Protein AF-A0A2D7PLJ3-F1 (afdb_monomer_lite)

pLDDT: mean 89.09, std 14.46, range [41.53, 98.62]

Structure (mmCIF, N/CA/C/O backbone):
data_AF-A0A2D7PLJ3-F1
#
_entry.id   AF-A0A2D7PLJ3-F1
#
loop_
_atom_site.group_PDB
_atom_site.id
_atom_site.type_symbol
_atom_site.label_atom_id
_atom_site.label_alt_id
_atom_site.label_comp_id
_atom_site.label_asym_id
_atom_site.label_entity_id
_atom_site.label_seq_id
_atom_site.pdbx_PDB_ins_code
_atom_site.Cartn_x
_atom_site.Cartn_y
_atom_site.Cartn_z
_atom_site.occupancy
_atom_site.B_iso_or_equiv
_atom_site.auth_seq_id
_atom_site.auth_comp_id
_atom_site.auth_asym_id
_atom_site.auth_atom_id
_atom_site.pdbx_PDB_model_num
ATOM 1 N N . MET A 1 1 ? 5.870 -51.007 78.181 1.00 47.28 1 MET A N 1
ATOM 2 C CA . MET A 1 1 ? 5.389 -49.811 77.453 1.00 47.28 1 MET A CA 1
ATOM 3 C C . MET A 1 1 ? 5.521 -50.108 75.970 1.00 47.28 1 MET A C 1
ATOM 5 O O . MET A 1 1 ? 6.629 -50.308 75.497 1.00 47.28 1 MET A O 1
ATOM 9 N N . SER A 1 2 ? 4.389 -50.327 75.300 1.00 41.53 2 SER A N 1
ATOM 10 C CA . SER A 1 2 ? 4.327 -50.953 73.974 1.00 41.53 2 SER A CA 1
ATOM 11 C C . SER A 1 2 ? 4.422 -49.896 72.858 1.00 41.53 2 SER A C 1
ATOM 13 O O . SER A 1 2 ? 3.741 -48.873 72.958 1.00 41.53 2 SER A O 1
ATOM 15 N N . PRO A 1 3 ? 5.212 -50.111 71.787 1.00 48.66 3 PRO A N 1
ATOM 16 C CA . PRO A 1 3 ? 5.480 -49.124 70.729 1.00 48.66 3 PRO A CA 1
ATOM 17 C C . PRO A 1 3 ? 4.283 -48.841 69.797 1.00 48.66 3 PRO A C 1
ATOM 19 O O . PRO A 1 3 ? 4.413 -48.105 68.820 1.00 48.66 3 PRO A O 1
ATOM 22 N N . ALA A 1 4 ? 3.104 -49.398 70.088 1.00 48.81 4 ALA A N 1
ATOM 23 C CA . ALA A 1 4 ? 1.906 -49.265 69.264 1.00 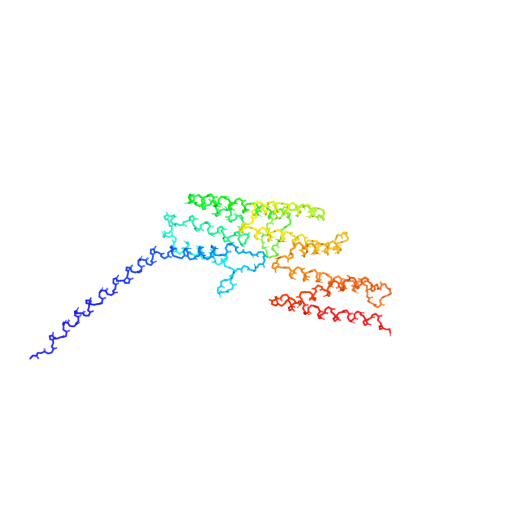48.81 4 ALA A CA 1
ATOM 24 C C . ALA A 1 4 ? 1.144 -47.937 69.468 1.00 48.81 4 ALA A C 1
ATOM 26 O O . ALA A 1 4 ? 0.514 -47.453 68.531 1.00 48.81 4 ALA A O 1
ATOM 27 N N . CYS A 1 5 ? 1.234 -47.297 70.642 1.00 48.09 5 CYS A N 1
ATOM 28 C CA . CYS A 1 5 ? 0.467 -46.071 70.920 1.00 48.09 5 CYS A CA 1
ATOM 29 C C . CYS A 1 5 ? 1.035 -44.803 70.263 1.00 48.09 5 CYS A C 1
ATOM 31 O O . CYS A 1 5 ? 0.286 -43.856 70.040 1.00 48.09 5 CYS A O 1
ATOM 33 N N . LEU A 1 6 ? 2.326 -44.770 69.908 1.00 45.34 6 LEU A N 1
ATOM 34 C CA . LEU A 1 6 ? 2.944 -43.572 69.323 1.00 45.34 6 LEU A CA 1
ATOM 35 C C . LEU A 1 6 ? 2.648 -43.407 67.819 1.00 45.34 6 LEU A C 1
ATOM 37 O O . LEU A 1 6 ? 2.748 -42.307 67.286 1.00 45.34 6 LEU A O 1
ATOM 41 N N . ARG A 1 7 ? 2.267 -44.489 67.122 1.00 46.84 7 ARG A N 1
ATOM 42 C CA . ARG A 1 7 ? 2.029 -44.473 65.666 1.00 46.84 7 ARG A CA 1
ATOM 43 C C . ARG A 1 7 ? 0.640 -43.960 65.275 1.00 46.84 7 ARG A C 1
ATOM 45 O O . ARG A 1 7 ? 0.486 -43.449 64.174 1.00 46.84 7 ARG A O 1
ATOM 52 N N . ALA A 1 8 ? -0.347 -44.036 66.168 1.00 48.12 8 ALA A N 1
ATOM 53 C CA . ALA A 1 8 ? -1.712 -43.589 65.875 1.00 48.12 8 ALA A CA 1
ATOM 54 C C . ALA A 1 8 ? -1.869 -42.054 65.906 1.00 48.12 8 ALA A C 1
ATOM 56 O O . ALA A 1 8 ? -2.643 -41.505 65.127 1.00 48.12 8 ALA A O 1
ATOM 57 N N . GLY A 1 9 ? -1.103 -41.350 66.750 1.00 45.00 9 GLY A N 1
ATOM 58 C CA . GLY A 1 9 ? -1.161 -39.884 66.849 1.00 45.00 9 GLY A CA 1
ATOM 59 C C . GLY A 1 9 ? -0.531 -39.154 65.656 1.00 45.00 9 GLY A C 1
ATOM 60 O O . GLY A 1 9 ? -1.031 -38.117 65.231 1.00 45.00 9 GLY A O 1
ATOM 61 N N . VAL A 1 10 ? 0.526 -39.721 65.065 1.00 52.25 10 VAL A N 1
ATOM 62 C CA . VAL A 1 10 ? 1.231 -39.115 63.919 1.00 52.25 10 VAL A CA 1
ATOM 63 C C . VAL A 1 10 ? 0.410 -39.219 62.627 1.00 52.25 10 VAL A C 1
ATOM 65 O O . VAL A 1 10 ? 0.442 -38.301 61.816 1.00 52.25 10 VAL A O 1
ATOM 68 N N . VAL A 1 11 ? -0.379 -40.287 62.459 1.00 53.16 11 VAL A N 1
ATOM 69 C CA . VAL A 1 11 ? -1.222 -40.500 61.265 1.00 53.16 11 VAL A CA 1
ATOM 70 C C . VAL A 1 11 ? -2.422 -39.545 61.221 1.00 53.16 11 VAL A C 1
ATOM 72 O O . VAL A 1 11 ? -2.824 -39.110 60.146 1.00 53.16 11 VAL A O 1
ATOM 75 N N . TRP A 1 12 ? -2.970 -39.156 62.374 1.00 50.84 12 TRP A N 1
ATOM 76 C CA . TRP A 1 12 ? -4.051 -38.164 62.424 1.00 50.84 12 TRP A CA 1
ATOM 77 C C . TRP A 1 12 ? -3.554 -36.728 62.214 1.00 50.84 12 TRP A C 1
ATOM 79 O O . TRP A 1 12 ? -4.255 -35.922 61.602 1.00 50.84 12 TRP A O 1
ATOM 89 N N . LEU A 1 13 ? -2.327 -36.414 62.643 1.00 50.69 13 LEU A N 1
ATOM 90 C CA . LEU A 1 13 ? -1.734 -35.091 62.433 1.00 50.69 13 LEU A CA 1
ATOM 91 C C . LEU A 1 13 ? -1.359 -34.847 60.956 1.00 50.69 13 LEU A C 1
ATOM 93 O O . LEU A 1 13 ? -1.504 -33.730 60.462 1.00 50.69 13 LEU A O 1
ATOM 97 N N . THR A 1 14 ? -0.930 -35.883 60.225 1.00 53.38 14 THR A N 1
ATOM 98 C CA . THR A 1 14 ? -0.621 -35.785 58.786 1.00 53.38 14 THR A CA 1
ATOM 99 C C . THR A 1 14 ? -1.872 -35.722 57.903 1.00 53.38 14 THR A C 1
ATOM 101 O O . THR A 1 14 ? -1.855 -35.032 56.881 1.00 53.38 14 THR A O 1
ATOM 104 N N . LEU A 1 15 ? -2.983 -36.353 58.303 1.00 52.28 15 LEU A N 1
ATOM 105 C CA . LEU A 1 15 ? -4.269 -36.224 57.601 1.00 52.28 15 LEU A CA 1
ATOM 106 C C . LEU A 1 15 ? -4.899 -34.827 57.781 1.00 52.28 15 LEU A C 1
ATOM 108 O O . LEU A 1 15 ? -5.491 -34.281 56.853 1.00 52.28 15 LEU A O 1
ATOM 112 N N . ALA A 1 16 ? -4.729 -34.213 58.956 1.00 51.41 16 ALA A N 1
ATOM 113 C CA . ALA A 1 16 ? -5.214 -32.857 59.216 1.00 51.41 16 ALA A CA 1
ATOM 114 C C . ALA A 1 16 ? -4.398 -31.782 58.468 1.00 51.41 16 ALA A C 1
ATOM 116 O O . ALA A 1 16 ? -4.976 -30.819 57.966 1.00 51.41 16 ALA A O 1
ATOM 117 N N . LEU A 1 17 ? -3.076 -31.958 58.320 1.00 49.41 17 LEU A N 1
ATOM 118 C CA . LEU A 1 17 ? -2.235 -31.021 57.557 1.00 49.41 17 LEU A CA 1
ATOM 119 C C . LEU A 1 17 ? -2.472 -31.090 56.036 1.00 49.41 17 LEU A C 1
ATOM 121 O O . LEU A 1 17 ? -2.310 -30.087 55.342 1.00 49.41 17 LEU A O 1
ATOM 125 N N . THR A 1 18 ? -2.880 -32.246 55.506 1.00 52.84 18 THR A N 1
ATOM 126 C CA . THR A 1 18 ? -3.162 -32.421 54.068 1.00 52.84 18 THR A CA 1
ATOM 127 C C . THR A 1 18 ? -4.539 -31.890 53.655 1.00 52.84 18 THR A C 1
ATOM 129 O O . THR A 1 18 ? -4.701 -31.466 52.512 1.00 52.84 18 THR A O 1
ATOM 132 N N . GLY A 1 19 ? -5.504 -31.803 54.578 1.00 49.75 19 GLY A N 1
ATOM 133 C CA . GLY A 1 19 ? -6.817 -31.196 54.318 1.00 49.75 19 GLY A CA 1
ATOM 134 C C . GLY A 1 19 ? -6.796 -29.667 54.182 1.00 49.75 19 GLY A C 1
ATOM 135 O O . GLY A 1 19 ? -7.593 -29.105 53.436 1.00 49.75 19 GLY A O 1
ATOM 136 N N . VAL A 1 20 ? -5.861 -28.978 54.847 1.00 51.41 20 VAL A N 1
ATOM 137 C CA . VAL A 1 20 ? -5.790 -27.501 54.826 1.00 51.41 20 VAL A CA 1
ATOM 138 C C . VAL A 1 20 ? -5.060 -26.972 53.580 1.00 51.41 20 VAL A C 1
ATOM 140 O O . VAL A 1 20 ? -5.409 -25.910 53.068 1.00 51.41 20 VAL A O 1
ATOM 143 N N . LEU A 1 21 ? -4.118 -27.735 53.013 1.00 51.53 21 LEU A N 1
ATOM 144 C CA . LEU A 1 21 ? -3.404 -27.364 51.779 1.00 51.53 21 LEU A CA 1
ATOM 145 C C . LEU A 1 21 ? -4.254 -27.519 50.496 1.00 51.53 21 LEU A C 1
ATOM 147 O O . LEU A 1 21 ? -3.967 -26.877 49.486 1.00 51.53 21 LEU A O 1
ATOM 151 N N . GLY A 1 22 ? -5.319 -28.331 50.523 1.00 48.81 22 GLY A N 1
ATOM 152 C CA . GLY A 1 22 ? -6.206 -28.558 49.369 1.00 48.81 22 GLY A CA 1
ATOM 153 C C . GLY A 1 22 ? -7.287 -27.488 49.149 1.00 48.81 22 GLY A C 1
ATOM 154 O O . GLY A 1 22 ? -7.773 -27.318 48.033 1.00 48.81 22 GLY A O 1
ATOM 155 N N . CYS A 1 23 ? -7.660 -26.730 50.185 1.00 50.06 23 CYS A N 1
ATOM 156 C CA . CYS A 1 23 ? -8.699 -25.697 50.067 1.00 50.06 23 CYS A CA 1
ATOM 157 C C . CYS A 1 23 ? -8.173 -24.387 49.468 1.00 50.06 23 CYS A C 1
ATOM 159 O O . CYS A 1 23 ? -8.905 -23.718 48.737 1.00 50.06 23 CYS A O 1
ATOM 161 N N . ALA A 1 24 ? -6.901 -24.049 49.708 1.00 52.84 24 ALA A N 1
ATOM 162 C CA . ALA A 1 24 ? -6.279 -22.871 49.108 1.00 52.84 24 ALA A CA 1
ATOM 163 C C . ALA A 1 24 ? -6.261 -22.975 47.574 1.00 52.84 24 ALA A C 1
ATOM 165 O O . ALA A 1 24 ? -6.685 -22.047 46.899 1.00 52.84 24 ALA A O 1
ATOM 166 N N . THR A 1 25 ? -5.902 -24.140 47.023 1.00 58.59 25 THR A N 1
ATOM 167 C CA . THR A 1 25 ? -5.799 -24.376 45.571 1.00 58.59 25 THR A CA 1
ATOM 168 C C . THR A 1 25 ? -7.142 -24.352 44.840 1.00 58.59 25 THR A C 1
ATOM 170 O O . THR A 1 25 ? -7.204 -23.876 43.710 1.00 58.59 25 THR A O 1
ATOM 173 N N . HIS A 1 26 ? -8.234 -24.816 45.453 1.00 55.12 26 HIS A N 1
ATOM 174 C CA . HIS A 1 26 ? -9.561 -24.743 44.828 1.00 55.12 26 HIS A CA 1
ATOM 175 C C . HIS A 1 26 ? -10.125 -23.315 44.843 1.00 55.12 26 HIS A C 1
ATOM 177 O O . HIS A 1 26 ? -10.786 -22.893 43.896 1.00 55.12 26 HIS A O 1
ATOM 183 N N . GLN A 1 27 ? -9.873 -22.553 45.908 1.00 55.81 27 GLN A N 1
ATOM 184 C CA . GLN A 1 27 ? -10.313 -21.164 46.011 1.00 55.81 27 GLN A CA 1
ATOM 185 C C . GLN A 1 27 ? -9.489 -20.252 45.086 1.00 55.81 27 GLN A C 1
ATOM 187 O O . GLN A 1 27 ? -10.074 -19.409 44.411 1.00 55.81 27 GLN A O 1
ATOM 192 N N . GLN A 1 28 ? -8.179 -20.504 44.958 1.00 58.09 28 GLN A N 1
ATOM 193 C CA . GLN A 1 28 ? -7.301 -19.879 43.960 1.00 58.09 28 GLN A CA 1
ATOM 194 C C . GLN A 1 28 ? -7.732 -20.217 42.533 1.00 58.09 28 GLN A C 1
ATOM 196 O O . GLN A 1 28 ? -7.967 -19.299 41.764 1.00 58.09 28 GLN A O 1
ATOM 201 N N . LYS A 1 29 ? -7.978 -21.495 42.205 1.00 57.88 29 LYS A N 1
ATOM 202 C CA . LYS A 1 29 ? -8.513 -21.888 40.887 1.00 57.88 29 LYS A CA 1
ATOM 203 C C . LYS A 1 29 ? -9.862 -21.246 40.577 1.00 57.88 29 LYS A C 1
ATOM 205 O O . LYS A 1 29 ? -10.144 -20.938 39.427 1.00 57.88 29 LYS A O 1
ATOM 210 N N . LYS A 1 30 ? -10.715 -21.054 41.586 1.00 57.25 30 LYS A N 1
ATOM 211 C CA . LYS A 1 30 ? -12.020 -20.402 41.418 1.00 57.25 30 LYS A CA 1
ATOM 212 C C . LYS A 1 30 ? -11.880 -18.890 41.208 1.00 57.25 30 LYS A C 1
ATOM 214 O O . LYS A 1 30 ? -12.648 -18.331 40.437 1.00 57.25 30 LYS A O 1
ATOM 219 N N . LEU A 1 31 ? -10.907 -18.250 41.859 1.00 56.00 31 LEU A N 1
ATOM 220 C CA . LEU A 1 31 ? -10.542 -16.844 41.644 1.00 56.00 31 LEU A CA 1
ATOM 221 C C . LEU A 1 31 ? -9.876 -16.635 40.273 1.00 56.00 31 LEU A C 1
ATOM 223 O O . LEU A 1 31 ? -10.298 -15.752 39.535 1.00 56.00 31 LEU A O 1
ATOM 227 N N . GLU A 1 32 ? -8.924 -17.489 39.891 1.00 57.44 32 GLU A N 1
ATOM 228 C CA . GLU A 1 32 ? -8.293 -17.525 38.561 1.00 57.44 32 GLU A CA 1
ATOM 229 C C . GLU A 1 32 ? -9.327 -17.764 37.454 1.00 57.44 32 GLU A C 1
ATOM 231 O O . GLU A 1 32 ? -9.294 -17.104 36.424 1.00 57.44 32 GLU A O 1
ATOM 236 N N . ALA A 1 33 ? -10.309 -18.642 37.672 1.00 58.34 33 ALA A N 1
ATOM 237 C CA . ALA A 1 33 ? -11.400 -18.848 36.720 1.00 58.34 33 ALA A CA 1
ATOM 238 C C . ALA A 1 33 ? -12.359 -17.648 36.628 1.00 58.34 33 ALA A C 1
ATOM 240 O O . ALA A 1 33 ? -12.994 -17.459 35.592 1.00 58.34 33 ALA A O 1
ATOM 241 N N . HIS A 1 34 ? -12.489 -16.849 37.694 1.00 53.94 34 HIS A N 1
ATOM 242 C CA . HIS A 1 34 ? -13.393 -15.698 37.722 1.00 53.94 34 HIS A CA 1
ATOM 243 C C . HIS A 1 34 ? -12.769 -14.442 37.100 1.00 53.94 34 HIS A C 1
ATOM 245 O O . HIS A 1 34 ? -13.460 -13.718 36.392 1.00 53.94 34 HIS A O 1
ATOM 251 N N . TYR A 1 35 ? -11.472 -14.207 37.325 1.00 58.84 35 TYR A N 1
ATOM 252 C CA . TYR A 1 35 ? -10.742 -13.054 36.782 1.00 58.84 35 TYR A CA 1
ATOM 253 C C . TYR A 1 35 ? -9.964 -13.354 35.494 1.00 58.84 35 TYR A C 1
ATOM 255 O O . TYR A 1 35 ? -9.619 -12.422 34.770 1.00 58.84 35 TYR A O 1
ATOM 263 N N . GLY A 1 36 ? -9.734 -14.630 35.174 1.00 69.94 36 GLY A N 1
ATOM 264 C CA . GLY A 1 36 ? -8.980 -15.067 33.996 1.00 69.94 36 GLY A CA 1
ATOM 265 C C . GLY A 1 36 ? -9.466 -14.476 32.667 1.00 69.94 36 GLY A C 1
ATOM 266 O O . GLY A 1 36 ? -8.623 -14.017 31.892 1.00 69.94 36 GLY A O 1
ATOM 267 N N . PRO A 1 37 ? -10.788 -14.399 32.394 1.00 76.50 37 PRO A N 1
ATOM 268 C CA . PRO A 1 37 ? -11.288 -13.762 31.177 1.00 76.50 37 PRO A CA 1
ATOM 269 C C . PRO A 1 37 ? -10.966 -12.264 31.132 1.00 76.50 37 PRO A C 1
ATOM 271 O O . PRO A 1 37 ? -10.474 -11.773 30.120 1.00 76.50 37 PRO A O 1
ATOM 274 N N . SER A 1 38 ? -11.190 -11.541 32.234 1.00 81.44 38 SER A N 1
ATOM 275 C CA . SER A 1 38 ? -10.965 -10.094 32.308 1.00 81.44 38 SER A CA 1
ATOM 276 C C . SER A 1 38 ? -9.492 -9.737 32.139 1.00 81.44 38 SER A C 1
ATOM 278 O O . SER A 1 38 ? -9.167 -8.836 31.373 1.00 81.44 38 SER A O 1
ATOM 280 N N . GLU A 1 39 ? -8.596 -10.455 32.819 1.00 85.31 39 GLU A N 1
ATOM 281 C CA . GLU A 1 39 ? -7.149 -10.243 32.714 1.00 85.31 39 GLU A CA 1
ATOM 282 C C . GLU A 1 39 ? -6.655 -10.500 31.286 1.00 85.31 39 GLU A C 1
ATOM 284 O O . GLU A 1 39 ? -5.955 -9.663 30.715 1.00 85.31 39 GLU A O 1
ATOM 289 N N . SER A 1 40 ? -7.117 -11.591 30.667 1.00 88.19 40 SER A N 1
ATOM 290 C CA . SER A 1 40 ? -6.765 -11.938 29.286 1.00 88.19 40 SER A CA 1
ATOM 291 C C . SER A 1 40 ? -7.246 -10.886 28.282 1.00 88.19 40 SER A C 1
ATOM 293 O O . SER A 1 40 ? -6.509 -10.527 27.363 1.00 88.19 40 SER A O 1
ATOM 295 N N . ILE A 1 41 ? -8.468 -10.362 28.447 1.00 92.25 41 ILE A N 1
ATOM 296 C CA . ILE A 1 41 ? -8.993 -9.294 27.582 1.00 92.25 41 ILE A CA 1
ATOM 297 C C . ILE A 1 41 ? -8.183 -8.015 27.786 1.00 92.25 41 ILE A C 1
ATOM 299 O O . ILE A 1 41 ? -7.750 -7.408 26.809 1.00 92.25 41 ILE A O 1
ATOM 303 N N . LEU A 1 42 ? -7.945 -7.607 29.035 1.00 93.00 42 LEU A N 1
ATOM 304 C CA . LEU A 1 42 ? -7.209 -6.381 29.341 1.00 93.00 42 LEU A CA 1
ATOM 305 C C . LEU A 1 42 ? -5.770 -6.420 28.823 1.00 93.00 42 LEU A C 1
ATOM 307 O O . LEU A 1 42 ? -5.284 -5.393 28.355 1.00 93.00 42 LEU A O 1
ATOM 311 N N . GLU A 1 43 ? -5.112 -7.579 28.844 1.00 93.50 43 GLU A N 1
ATOM 312 C CA . GLU A 1 43 ? -3.787 -7.755 28.246 1.00 93.50 43 GLU A CA 1
ATOM 313 C C . GLU A 1 43 ? -3.821 -7.473 26.735 1.00 93.50 43 GLU A C 1
ATOM 315 O O . GLU A 1 43 ? -3.047 -6.653 26.238 1.00 93.50 43 GLU A O 1
ATOM 320 N N . VAL A 1 44 ? -4.763 -8.086 26.007 1.00 94.50 44 VAL A N 1
ATOM 321 C CA . VAL A 1 44 ? -4.894 -7.893 24.553 1.00 94.50 44 VAL A CA 1
ATOM 322 C C . VAL A 1 44 ? -5.261 -6.446 24.216 1.00 94.50 44 VAL A C 1
ATOM 324 O O . VAL A 1 44 ? -4.677 -5.847 23.311 1.00 94.50 44 VAL A O 1
ATOM 327 N N . VAL A 1 45 ? -6.184 -5.852 24.974 1.00 95.94 45 VAL A N 1
ATOM 328 C CA . VAL A 1 45 ? -6.576 -4.444 24.830 1.00 95.94 45 VAL A CA 1
ATOM 329 C C . VAL A 1 45 ? -5.388 -3.522 25.094 1.00 95.94 45 VAL A C 1
ATOM 331 O O . VAL A 1 45 ? -5.189 -2.559 24.355 1.00 95.94 45 VAL A O 1
ATOM 334 N N . ALA A 1 46 ? -4.574 -3.800 26.113 1.00 95.88 46 ALA A N 1
ATOM 335 C CA . ALA A 1 46 ? -3.383 -3.014 26.416 1.00 95.88 46 ALA A CA 1
ATOM 336 C C . ALA A 1 46 ? -2.357 -3.082 25.276 1.00 95.88 46 ALA A C 1
ATOM 338 O O . ALA A 1 46 ? -1.794 -2.049 24.907 1.00 95.88 46 ALA A O 1
ATOM 339 N N . THR A 1 47 ? -2.156 -4.260 24.674 1.00 94.69 47 THR A N 1
ATOM 340 C CA . THR A 1 47 ? -1.318 -4.405 23.476 1.00 94.69 47 THR A CA 1
ATOM 341 C C . THR A 1 47 ? -1.855 -3.563 22.320 1.00 94.69 47 THR A C 1
ATOM 343 O O . THR A 1 47 ? -1.103 -2.779 21.748 1.00 94.69 47 THR A O 1
ATOM 346 N N . LEU A 1 48 ? -3.151 -3.657 22.004 1.00 95.06 48 LEU A N 1
ATOM 347 C CA . LEU A 1 48 ? -3.749 -2.856 20.933 1.00 95.06 48 LEU A CA 1
ATOM 348 C C . LEU A 1 48 ? -3.600 -1.358 21.203 1.00 95.06 48 LEU A C 1
ATOM 350 O O . LEU A 1 48 ? -3.096 -0.635 20.353 1.00 95.06 48 LEU A O 1
ATOM 354 N N . ARG A 1 49 ? -3.955 -0.880 22.400 1.00 94.62 49 ARG A N 1
ATOM 355 C CA . ARG A 1 49 ? -3.854 0.548 22.755 1.00 94.62 49 ARG A CA 1
ATOM 356 C C . ARG A 1 49 ? -2.439 1.103 22.626 1.00 94.62 49 ARG A C 1
ATOM 358 O O . ARG A 1 49 ? -2.295 2.282 22.321 1.00 94.62 49 ARG A O 1
ATOM 365 N N . ARG A 1 50 ? -1.419 0.275 22.860 1.00 95.56 50 ARG A N 1
ATOM 366 C CA . ARG A 1 50 ? -0.018 0.658 22.672 1.00 95.56 50 ARG A CA 1
ATOM 367 C C . ARG A 1 50 ? 0.324 0.905 21.203 1.00 95.56 50 ARG A C 1
ATOM 369 O O . ARG A 1 50 ? 1.084 1.826 20.943 1.00 95.56 50 ARG A O 1
ATOM 376 N N . HIS A 1 51 ? -0.222 0.098 20.294 1.00 95.56 51 HIS A N 1
ATOM 377 C CA . HIS A 1 51 ? 0.155 0.083 18.877 1.00 95.56 51 HIS A CA 1
ATOM 378 C C . HIS A 1 51 ? -0.813 0.835 17.956 1.00 95.56 51 HIS A C 1
ATOM 380 O O . HIS A 1 51 ? -0.423 1.244 16.875 1.00 95.56 51 HIS A O 1
ATOM 386 N N . VAL A 1 52 ? -2.051 1.105 18.381 1.00 93.06 52 VAL A N 1
ATOM 387 C CA . VAL A 1 52 ? -2.998 1.953 17.631 1.00 93.06 52 VAL A CA 1
ATOM 388 C C . VAL A 1 52 ? -2.393 3.296 17.180 1.00 93.06 52 VAL A C 1
ATOM 390 O O . VAL A 1 52 ? -2.645 3.672 16.042 1.00 93.06 52 VAL A O 1
ATOM 393 N N . PRO A 1 53 ? -1.612 4.044 17.983 1.00 93.38 53 PRO A N 1
ATOM 394 C CA . PRO A 1 53 ? -1.020 5.296 17.511 1.00 93.38 53 PRO A CA 1
ATOM 395 C C . PRO A 1 53 ? 0.205 5.111 16.600 1.00 93.38 53 PRO A C 1
ATOM 397 O O . PRO A 1 53 ? 0.764 6.118 16.169 1.00 93.38 53 PRO A O 1
ATOM 400 N N . ASP A 1 54 ? 0.648 3.880 16.320 1.00 94.88 54 ASP A N 1
ATOM 401 C CA . ASP A 1 54 ? 1.818 3.644 15.475 1.00 94.88 54 ASP A CA 1
ATOM 402 C C . ASP A 1 54 ? 1.566 4.170 14.053 1.00 94.88 54 ASP A C 1
ATOM 404 O O . ASP A 1 54 ? 0.528 3.908 13.429 1.00 94.88 54 ASP A O 1
ATOM 408 N N . ASP A 1 55 ? 2.556 4.890 13.525 1.00 95.56 55 ASP A N 1
ATOM 409 C CA . ASP A 1 55 ? 2.579 5.341 12.137 1.00 95.56 55 ASP A CA 1
ATOM 410 C C . ASP A 1 55 ? 2.954 4.164 11.230 1.00 95.56 55 ASP A C 1
ATOM 412 O O . ASP A 1 55 ? 4.110 3.982 10.838 1.00 95.56 55 ASP A O 1
ATOM 416 N N . THR A 1 56 ? 1.954 3.334 10.926 1.00 95.31 56 THR A N 1
ATOM 417 C CA . THR A 1 56 ? 2.134 2.165 10.063 1.00 95.31 56 THR A CA 1
ATOM 418 C C . THR A 1 56 ? 2.444 2.549 8.619 1.00 95.31 56 THR A C 1
ATOM 420 O O . THR A 1 56 ? 2.938 1.714 7.873 1.00 95.31 56 THR A O 1
ATOM 423 N N . TYR A 1 57 ? 2.223 3.801 8.210 1.00 96.94 57 TYR A N 1
ATOM 424 C CA . TYR A 1 57 ? 2.562 4.257 6.866 1.00 96.94 57 TYR A CA 1
ATOM 425 C C . TYR A 1 57 ? 4.081 4.388 6.695 1.00 96.94 57 TYR A C 1
ATOM 427 O O . TYR A 1 57 ? 4.630 3.961 5.683 1.00 96.94 57 TYR A O 1
ATOM 435 N N . ARG A 1 58 ? 4.779 4.913 7.708 1.00 96.25 58 ARG A N 1
ATOM 436 C CA . ARG A 1 58 ? 6.244 5.086 7.673 1.00 96.25 58 ARG A CA 1
ATOM 437 C C . ARG A 1 58 ? 7.022 3.892 8.204 1.00 96.25 58 ARG A C 1
ATOM 439 O O . ARG A 1 58 ? 8.179 3.705 7.835 1.00 96.25 58 ARG A O 1
ATOM 446 N N . PHE A 1 59 ? 6.412 3.105 9.086 1.00 94.81 59 PHE A N 1
ATOM 447 C CA . PHE A 1 59 ? 7.073 1.988 9.751 1.00 94.81 59 PHE A CA 1
ATOM 448 C C . PHE A 1 59 ? 6.275 0.692 9.587 1.00 94.81 59 PHE A C 1
ATOM 450 O O . PHE A 1 59 ? 5.044 0.716 9.617 1.00 94.81 59 PHE A O 1
ATOM 457 N N . PRO A 1 60 ? 6.942 -0.466 9.447 1.00 92.56 60 PRO A N 1
ATOM 458 C CA . PRO A 1 60 ? 6.255 -1.750 9.453 1.00 92.56 60 PRO A CA 1
ATOM 459 C C . PRO A 1 60 ? 5.399 -1.928 10.718 1.00 92.56 60 PRO A C 1
ATOM 461 O O . PRO A 1 60 ? 5.801 -1.480 11.797 1.00 92.56 60 PRO A O 1
ATOM 464 N N . PRO A 1 61 ? 4.234 -2.594 10.619 1.00 93.25 61 PRO A N 1
ATOM 465 C CA . PRO A 1 61 ? 3.412 -2.868 11.788 1.00 93.25 61 PRO A CA 1
ATOM 466 C C . PRO A 1 61 ? 4.195 -3.708 12.799 1.00 93.25 61 PRO A C 1
ATOM 468 O O . PRO A 1 61 ? 4.967 -4.595 12.427 1.00 93.25 61 PRO A O 1
ATOM 471 N N . ALA A 1 62 ? 3.963 -3.453 14.086 1.00 94.31 62 ALA A N 1
ATOM 472 C CA . ALA A 1 62 ? 4.588 -4.223 15.146 1.00 94.31 62 ALA A CA 1
ATOM 473 C C . ALA A 1 62 ? 4.292 -5.725 14.998 1.00 94.31 62 ALA A C 1
ATOM 475 O O . ALA A 1 62 ? 3.189 -6.138 14.615 1.00 94.31 62 ALA A O 1
ATOM 476 N N . THR A 1 63 ? 5.283 -6.541 15.352 1.00 94.44 63 THR A N 1
ATOM 477 C CA . THR A 1 63 ? 5.178 -8.000 15.359 1.00 94.44 63 THR A CA 1
ATOM 478 C C . THR A 1 63 ? 5.238 -8.553 16.776 1.00 94.44 63 THR A C 1
ATOM 480 O O . THR A 1 63 ? 5.950 -8.026 17.632 1.00 94.44 63 THR A O 1
ATOM 483 N N . ASP A 1 64 ? 4.516 -9.640 17.028 1.00 89.56 64 ASP A N 1
ATOM 484 C CA . ASP A 1 64 ? 4.652 -10.401 18.265 1.00 89.56 64 ASP A CA 1
ATOM 485 C C . ASP A 1 64 ? 5.969 -11.206 18.299 1.00 89.56 64 ASP A C 1
ATOM 487 O O . ASP A 1 64 ? 6.771 -11.184 17.363 1.00 89.56 64 ASP A O 1
ATOM 491 N N . PHE A 1 65 ? 6.201 -11.946 19.386 1.00 86.75 65 PHE A N 1
ATOM 492 C CA . PHE A 1 65 ? 7.406 -12.771 19.554 1.00 86.75 65 PHE A CA 1
ATOM 493 C C . PHE A 1 65 ? 7.541 -13.898 18.513 1.00 86.75 65 PHE A C 1
ATOM 495 O O . PHE A 1 65 ? 8.613 -14.486 18.391 1.00 86.75 65 PHE A O 1
ATOM 502 N N . THR A 1 66 ? 6.470 -14.216 17.777 1.00 89.69 66 THR A N 1
ATOM 503 C CA . THR A 1 66 ? 6.472 -15.193 16.679 1.00 89.69 66 THR A CA 1
ATOM 504 C C . THR A 1 66 ? 6.711 -14.549 15.313 1.00 89.69 66 THR A C 1
ATOM 506 O O . THR A 1 66 ? 6.764 -15.256 14.310 1.00 89.69 66 THR A O 1
ATOM 509 N N . GLY A 1 67 ? 6.852 -13.221 15.259 1.00 91.19 67 GLY A N 1
ATOM 510 C CA . GLY A 1 67 ? 6.972 -12.462 14.018 1.00 91.19 67 GLY A CA 1
ATOM 511 C C . GLY A 1 67 ? 5.633 -12.192 13.326 1.00 91.19 67 GLY A C 1
ATOM 512 O O . GLY A 1 67 ? 5.625 -11.727 12.190 1.00 91.19 67 GLY A O 1
ATOM 513 N N . ARG A 1 68 ? 4.489 -12.474 13.967 1.00 92.31 68 ARG A N 1
ATOM 514 C CA . ARG A 1 68 ? 3.163 -12.211 13.385 1.00 92.31 68 ARG A CA 1
ATOM 515 C C . ARG A 1 68 ? 2.719 -10.785 13.659 1.00 92.31 68 ARG A C 1
ATOM 517 O O . ARG A 1 68 ? 3.014 -10.232 14.713 1.00 92.31 68 ARG A O 1
ATOM 524 N N . ASN A 1 69 ? 1.955 -10.216 12.729 1.00 95.00 69 ASN A N 1
ATOM 525 C CA . ASN A 1 69 ? 1.348 -8.896 12.877 1.00 95.00 69 ASN A CA 1
ATOM 526 C C . ASN A 1 69 ? 0.500 -8.827 14.164 1.00 95.00 69 ASN A C 1
ATOM 528 O O . ASN A 1 69 ? -0.432 -9.617 14.343 1.00 95.00 69 ASN A O 1
ATOM 532 N N . VAL A 1 70 ? 0.810 -7.863 15.038 1.00 96.06 70 VAL A N 1
ATOM 533 C CA . VAL A 1 70 ? 0.173 -7.703 16.355 1.00 96.06 70 VAL A CA 1
ATOM 534 C C . VAL A 1 70 ? -1.344 -7.534 16.258 1.00 96.06 70 VAL A C 1
ATOM 536 O O . VAL A 1 70 ? -2.059 -8.068 17.104 1.00 96.06 70 VAL A O 1
ATOM 539 N N . TYR A 1 71 ? -1.858 -6.852 15.232 1.00 96.31 71 TYR A N 1
ATOM 540 C CA . TYR A 1 71 ? -3.297 -6.634 15.060 1.00 96.31 71 TYR A CA 1
ATOM 541 C C . TYR A 1 71 ? -4.031 -7.940 14.747 1.00 96.31 71 TYR A C 1
ATOM 543 O O . TYR A 1 71 ? -5.051 -8.243 15.366 1.00 96.31 71 TYR A O 1
ATOM 551 N N . LEU A 1 72 ? -3.471 -8.763 13.855 1.00 95.56 72 LEU A N 1
ATOM 552 C CA . LEU A 1 72 ? -4.024 -10.081 13.546 1.00 95.56 72 LEU A CA 1
ATOM 553 C C . LEU A 1 72 ? -3.940 -11.015 14.759 1.00 95.56 72 LEU A C 1
ATOM 555 O O . LEU A 1 72 ? -4.918 -11.681 15.100 1.00 95.56 72 LEU A O 1
ATOM 559 N N . SER A 1 73 ? -2.796 -11.037 15.447 1.00 95.50 73 SER A N 1
ATOM 560 C CA . SER A 1 73 ? -2.631 -11.826 16.670 1.00 95.50 73 SER A CA 1
ATOM 561 C C . SER A 1 73 ? -3.626 -11.396 17.756 1.00 95.50 73 SER A C 1
ATOM 563 O O . SER A 1 73 ? -4.219 -12.254 18.409 1.00 95.50 73 SER A O 1
ATOM 565 N N . ALA A 1 74 ? -3.874 -10.095 17.931 1.00 95.94 74 ALA A N 1
ATOM 566 C CA . ALA A 1 74 ? -4.865 -9.584 18.875 1.00 95.94 74 ALA A CA 1
ATOM 567 C C . ALA A 1 74 ? -6.297 -10.001 18.504 1.00 95.94 74 ALA A C 1
ATOM 569 O O . ALA A 1 74 ? -7.028 -10.472 19.375 1.00 95.94 74 ALA A O 1
ATOM 570 N N . LEU A 1 75 ? -6.679 -9.902 17.225 1.00 96.75 75 LEU A N 1
ATOM 571 C CA . LEU A 1 75 ? -7.993 -10.334 16.738 1.00 96.75 75 LEU A CA 1
ATOM 572 C C . LEU A 1 75 ? -8.245 -11.818 17.045 1.00 96.75 75 LEU A C 1
ATOM 574 O O . LEU A 1 75 ? -9.243 -12.161 17.679 1.00 96.75 75 LEU A O 1
ATOM 578 N N . LEU A 1 76 ? -7.296 -12.686 16.684 1.00 95.25 76 LEU A N 1
ATOM 579 C CA . LEU A 1 76 ? -7.394 -14.127 16.928 1.00 95.25 76 LEU A CA 1
ATOM 580 C C . LEU A 1 76 ? -7.427 -14.464 18.425 1.00 95.25 76 LEU A C 1
ATOM 582 O O . LEU A 1 76 ? -8.135 -15.383 18.844 1.00 95.25 76 LEU A O 1
ATOM 586 N N . ARG A 1 77 ? -6.678 -13.724 19.253 1.00 94.62 77 ARG A N 1
ATOM 587 C CA . ARG A 1 77 ? -6.721 -13.883 20.714 1.00 94.62 77 ARG A CA 1
ATOM 588 C C . ARG A 1 77 ? -8.094 -13.513 21.271 1.00 94.62 77 ARG A C 1
ATOM 590 O O . ARG A 1 77 ? -8.613 -14.276 22.080 1.00 94.62 77 ARG A O 1
ATOM 597 N N . LEU A 1 78 ? -8.697 -12.407 20.827 1.00 95.25 78 LEU A N 1
ATOM 598 C CA . LEU A 1 78 ? -10.045 -12.005 21.249 1.00 95.25 78 LEU A CA 1
ATOM 599 C C . LEU A 1 78 ? -11.093 -13.057 20.862 1.00 95.25 78 LEU A C 1
ATOM 601 O O . LEU A 1 78 ? -11.885 -13.461 21.708 1.00 95.25 78 LEU A O 1
ATOM 605 N N . GLU A 1 79 ? -11.052 -13.567 19.629 1.00 94.50 79 GLU A N 1
ATOM 606 C CA . GLU A 1 79 ? -11.962 -14.631 19.175 1.00 94.50 79 GLU A CA 1
ATOM 607 C C . GLU A 1 79 ? -11.782 -15.942 19.952 1.00 94.50 79 GLU A C 1
ATOM 609 O O . GLU A 1 79 ? -12.750 -16.641 20.262 1.00 94.50 79 GLU A O 1
ATOM 614 N N . SER A 1 80 ? -10.537 -16.286 20.287 1.00 93.25 80 SER A N 1
ATOM 615 C CA . SER A 1 80 ? -10.228 -17.456 21.108 1.00 93.25 80 SER A CA 1
ATOM 616 C C . SER A 1 80 ? -10.768 -17.301 22.532 1.00 93.25 80 SER A C 1
ATOM 618 O O . SER A 1 80 ? -11.415 -18.214 23.045 1.00 93.25 80 SER A O 1
ATOM 620 N N . ILE A 1 81 ? -10.572 -16.131 23.152 1.00 91.12 81 ILE A N 1
ATOM 621 C CA . ILE A 1 81 ? -11.092 -15.808 24.489 1.00 91.12 81 ILE A CA 1
ATOM 622 C C . ILE A 1 81 ? -12.618 -15.914 24.508 1.00 91.12 81 ILE A C 1
ATOM 624 O O . ILE A 1 81 ? -13.162 -16.561 25.401 1.00 91.12 81 ILE A O 1
ATOM 628 N N . GLU A 1 82 ? -13.310 -15.348 23.517 1.00 90.56 82 GLU A N 1
ATOM 629 C CA . GLU A 1 82 ? -14.769 -15.453 23.415 1.00 90.56 82 GLU A CA 1
ATOM 630 C C . GLU A 1 82 ? -15.248 -16.898 23.299 1.00 90.56 82 GLU A C 1
ATOM 632 O O . GLU A 1 82 ? -16.250 -17.268 23.908 1.00 90.56 82 GLU A O 1
ATOM 637 N N . ARG A 1 83 ? -14.523 -17.738 22.552 1.00 90.38 83 ARG A N 1
ATOM 638 C CA . ARG A 1 83 ? -14.859 -19.157 22.401 1.00 90.38 83 ARG A CA 1
ATOM 639 C C . ARG A 1 83 ? -14.627 -19.944 23.689 1.00 90.38 83 ARG A C 1
ATOM 641 O O . ARG A 1 83 ? -15.474 -20.748 24.068 1.00 90.38 83 ARG A O 1
ATOM 648 N N . ILE A 1 84 ? -13.487 -19.736 24.348 1.00 87.81 84 ILE A N 1
ATOM 649 C CA . ILE A 1 84 ? -13.088 -20.468 25.561 1.00 87.81 84 ILE A CA 1
ATOM 650 C C . ILE A 1 84 ? -13.944 -20.046 26.759 1.00 87.81 84 ILE A C 1
ATOM 652 O O . ILE A 1 84 ? -14.337 -20.884 27.569 1.00 87.81 84 ILE A O 1
ATOM 656 N N . HIS A 1 85 ? -14.253 -18.755 26.864 1.00 85.00 85 HIS A N 1
ATOM 657 C CA . HIS A 1 85 ? -14.972 -18.165 27.991 1.00 85.00 85 HIS A CA 1
ATOM 658 C C . HIS A 1 85 ? -16.413 -17.778 27.642 1.00 85.00 85 HIS A C 1
ATOM 660 O O . HIS A 1 85 ? -16.993 -16.920 28.309 1.00 85.00 85 HIS A O 1
ATOM 666 N N . ALA A 1 86 ? -17.013 -18.436 26.644 1.00 84.44 86 ALA A N 1
ATOM 667 C CA . ALA A 1 86 ? -18.364 -18.144 26.168 1.00 84.44 86 ALA A CA 1
ATOM 668 C C . ALA A 1 86 ? -19.389 -18.090 27.314 1.00 84.44 86 ALA A C 1
ATOM 670 O O . ALA A 1 86 ? -20.171 -17.147 27.399 1.00 84.44 86 ALA A O 1
ATOM 671 N N . ASP A 1 87 ? -19.338 -19.050 28.244 1.00 80.75 87 ASP A N 1
ATOM 672 C CA . ASP A 1 87 ? -20.257 -19.107 29.386 1.00 80.75 87 ASP A CA 1
ATOM 673 C C . ASP A 1 87 ? -20.057 -17.965 30.389 1.00 80.75 87 ASP A C 1
ATOM 675 O O . ASP A 1 87 ? -21.032 -17.471 30.955 1.00 80.75 87 ASP A O 1
ATOM 679 N N . ALA A 1 88 ? -18.815 -17.519 30.597 1.00 74.19 88 ALA A N 1
ATOM 680 C CA . ALA A 1 88 ? -18.506 -16.401 31.488 1.00 74.19 88 ALA A CA 1
ATOM 681 C C . ALA A 1 88 ? -18.913 -15.050 30.875 1.00 74.19 88 ALA A C 1
ATOM 683 O O . ALA A 1 88 ? -19.319 -14.143 31.597 1.00 74.19 88 ALA A O 1
ATOM 684 N N . LEU A 1 89 ? -18.853 -14.937 29.545 1.00 79.06 89 LEU A N 1
ATOM 685 C CA . LEU A 1 89 ? -19.201 -13.732 28.786 1.00 79.06 89 LEU A CA 1
ATOM 686 C C . LEU A 1 89 ? -20.696 -13.637 28.441 1.00 79.06 89 LEU A C 1
ATOM 688 O O . LEU A 1 89 ? -21.152 -12.600 27.963 1.00 79.06 89 LEU A O 1
ATOM 692 N N . ARG A 1 90 ? -21.496 -14.674 28.734 1.00 75.00 90 ARG A N 1
ATOM 693 C CA . ARG A 1 90 ? -22.956 -14.693 28.502 1.00 75.00 90 ARG A CA 1
ATOM 694 C C . ARG A 1 90 ? -23.712 -13.534 29.144 1.00 75.00 90 ARG A C 1
ATOM 696 O O . ARG A 1 90 ? -24.797 -13.192 28.686 1.00 75.00 90 ARG A O 1
ATOM 703 N N . THR A 1 91 ? -23.173 -12.954 30.211 1.00 75.00 91 THR A N 1
ATOM 704 C CA . THR A 1 91 ? -23.773 -11.818 30.923 1.00 75.00 91 THR A CA 1
ATOM 705 C C . THR A 1 91 ? -23.602 -10.486 30.187 1.00 75.00 91 THR A C 1
ATOM 707 O O . THR A 1 91 ? -24.118 -9.478 30.659 1.00 75.00 91 THR A O 1
ATOM 710 N N . GLY A 1 92 ? -22.883 -10.461 29.057 1.00 75.69 92 GLY A N 1
ATOM 711 C CA . GLY A 1 92 ? -22.532 -9.236 28.334 1.00 75.69 92 GLY A CA 1
ATOM 712 C C . GLY A 1 92 ? -21.327 -8.500 28.930 1.00 75.69 92 GLY A C 1
ATOM 713 O O . GLY A 1 92 ? -20.971 -7.413 28.476 1.00 75.69 92 GLY A O 1
ATOM 714 N N . TYR A 1 93 ? -20.693 -9.070 29.959 1.00 81.00 93 TYR A N 1
ATOM 715 C CA . TYR A 1 93 ? -19.545 -8.467 30.623 1.00 81.00 93 TYR A CA 1
ATOM 716 C C . TYR A 1 93 ? -18.375 -8.301 29.639 1.00 81.00 93 TYR A C 1
ATOM 718 O O . TYR A 1 93 ? -17.913 -9.272 29.048 1.00 81.00 93 TYR A O 1
ATOM 726 N N . MET A 1 94 ? -17.909 -7.058 29.462 1.00 88.12 94 MET A N 1
ATOM 727 C CA . MET A 1 94 ? -16.855 -6.652 28.514 1.00 88.12 94 MET A CA 1
ATOM 728 C C . MET A 1 94 ? -17.151 -6.912 27.026 1.00 88.12 94 MET A C 1
ATOM 730 O O . MET A 1 94 ? -16.271 -6.684 26.196 1.00 88.12 94 MET A O 1
ATOM 734 N N . SER A 1 95 ? -18.367 -7.317 26.645 1.00 91.19 95 SER A N 1
ATOM 735 C CA . SER A 1 95 ? -18.692 -7.586 25.236 1.00 91.19 95 SER A CA 1
ATOM 736 C C . SER A 1 95 ? -18.519 -6.344 24.351 1.00 91.19 95 SER A C 1
ATOM 738 O O . SER A 1 95 ? -17.988 -6.458 23.249 1.00 91.19 95 SER A O 1
ATOM 740 N N . GLY A 1 96 ? -18.867 -5.151 24.852 1.00 94.38 96 GLY A N 1
ATOM 741 C CA . GLY A 1 96 ? -18.614 -3.889 24.145 1.00 94.38 96 GLY A CA 1
ATOM 742 C C . GLY A 1 96 ? -17.123 -3.598 23.947 1.00 94.38 96 GLY A C 1
ATOM 743 O O . GLY A 1 96 ? -16.706 -3.236 22.850 1.00 94.38 96 GLY A O 1
ATOM 744 N N . VAL A 1 97 ? -16.295 -3.854 24.967 1.00 95.44 97 VAL A N 1
ATOM 745 C CA . VAL A 1 97 ? -14.829 -3.706 24.894 1.00 95.44 97 VAL A CA 1
ATOM 746 C C . VAL A 1 97 ? -14.224 -4.673 23.876 1.00 95.44 97 VAL A C 1
ATOM 748 O O . VAL A 1 97 ? -13.351 -4.277 23.102 1.00 95.44 97 VAL A O 1
ATOM 751 N N . ILE A 1 98 ? -14.685 -5.927 23.852 1.00 95.81 98 ILE A N 1
ATOM 752 C CA . ILE A 1 98 ? -14.224 -6.931 22.887 1.00 95.81 98 ILE A CA 1
ATOM 753 C C . ILE A 1 98 ? -14.586 -6.494 21.466 1.00 95.81 98 ILE A C 1
ATOM 755 O O . ILE A 1 98 ? -13.694 -6.419 20.623 1.00 95.81 98 ILE A O 1
ATOM 759 N N . ALA A 1 99 ? -15.851 -6.144 21.214 1.00 97.19 99 ALA A N 1
ATOM 760 C CA . ALA A 1 99 ? -16.308 -5.680 19.904 1.00 97.19 99 ALA A CA 1
ATOM 761 C C . ALA A 1 99 ? -15.520 -4.442 19.439 1.00 97.19 99 ALA A C 1
ATOM 763 O O . ALA A 1 99 ? -14.986 -4.418 18.330 1.00 97.19 99 ALA A O 1
ATOM 764 N N . PHE A 1 100 ? -15.325 -3.455 20.318 1.00 97.94 100 PHE A N 1
ATOM 765 C CA . PHE A 1 100 ? -14.535 -2.262 20.010 1.00 97.94 100 PHE A CA 1
ATOM 766 C C . PHE A 1 100 ? -13.087 -2.612 19.643 1.00 97.94 100 PHE A C 1
ATOM 768 O O . PHE A 1 100 ? -12.528 -2.097 18.676 1.00 97.94 100 PHE A O 1
ATOM 775 N N . SER A 1 101 ? -12.479 -3.524 20.400 1.00 97.88 101 SER A N 1
ATOM 776 C CA . SER A 1 101 ? -11.090 -3.944 20.198 1.00 97.88 101 SER A CA 1
ATOM 777 C C . SER A 1 101 ? -10.909 -4.772 18.929 1.00 97.88 101 SER A C 1
ATOM 779 O O . SER A 1 101 ? -9.893 -4.637 18.250 1.00 97.88 101 SER A O 1
ATOM 781 N N . LYS A 1 102 ? -11.907 -5.579 18.555 1.00 98.25 102 LYS A N 1
ATOM 782 C CA . LYS A 1 102 ? -11.940 -6.234 17.245 1.00 98.25 102 LYS A CA 1
ATOM 783 C C . LYS A 1 102 ? -12.020 -5.213 16.118 1.00 98.25 102 LYS A C 1
ATOM 785 O O . LYS A 1 102 ? -11.260 -5.345 15.167 1.00 98.25 102 LYS A O 1
ATOM 790 N N . GLY A 1 103 ? -12.859 -4.182 16.247 1.00 97.88 103 GLY A N 1
ATOM 791 C CA . GLY A 1 103 ? -12.903 -3.059 15.302 1.00 97.88 103 GLY A CA 1
ATOM 792 C C . GLY A 1 103 ? -11.521 -2.428 15.091 1.00 97.88 103 GLY A C 1
ATOM 793 O O . GLY A 1 103 ? -11.058 -2.322 13.956 1.00 97.88 103 GLY A O 1
ATOM 794 N N . ARG A 1 104 ? -10.805 -2.146 16.190 1.00 97.12 104 ARG A N 1
ATOM 795 C CA . ARG A 1 104 ? -9.432 -1.599 16.183 1.00 97.12 104 ARG A CA 1
ATOM 796 C C . ARG A 1 104 ? -8.403 -2.501 15.512 1.00 97.12 104 ARG A C 1
ATOM 798 O O . ARG A 1 104 ? -7.454 -2.018 14.904 1.00 97.12 104 ARG A O 1
ATOM 805 N N . ALA A 1 105 ? -8.546 -3.812 15.651 1.00 97.31 105 ALA A N 1
ATOM 806 C CA . ALA A 1 105 ? -7.668 -4.755 14.974 1.00 97.31 105 ALA A CA 1
ATOM 807 C C . ALA A 1 105 ? -8.005 -4.855 13.476 1.00 97.31 105 ALA A C 1
ATOM 809 O O . ALA A 1 105 ? -7.105 -4.817 12.640 1.00 97.31 105 ALA A O 1
ATOM 810 N N . LEU A 1 106 ? -9.296 -4.941 13.140 1.00 97.69 106 LEU A N 1
ATOM 811 C CA . LEU A 1 106 ? -9.802 -5.107 11.775 1.00 97.69 106 LEU A CA 1
ATOM 812 C C . LEU A 1 106 ? -9.479 -3.909 10.876 1.00 97.69 106 LEU A C 1
ATOM 814 O O . LEU A 1 106 ? -9.060 -4.112 9.736 1.00 97.69 106 LEU A O 1
ATOM 818 N N . GLU A 1 107 ? -9.593 -2.677 11.384 1.00 95.56 107 GLU A N 1
ATOM 819 C CA . GLU A 1 107 ? -9.231 -1.472 10.620 1.00 95.56 107 GLU A CA 1
ATOM 820 C C . GLU A 1 107 ? -7.750 -1.484 10.194 1.00 95.56 107 GLU A C 1
ATOM 822 O O . GLU A 1 107 ? -7.405 -1.011 9.115 1.00 95.56 107 GLU A O 1
ATOM 827 N N . ARG A 1 108 ? -6.869 -2.091 11.000 1.00 95.19 108 ARG A N 1
ATOM 828 C CA . ARG A 1 108 ? -5.423 -2.177 10.732 1.00 95.19 108 ARG A CA 1
ATOM 829 C C . ARG A 1 108 ? -5.048 -3.270 9.744 1.00 95.19 108 ARG A C 1
ATOM 831 O O . ARG A 1 108 ? -3.977 -3.216 9.150 1.00 95.19 108 ARG A O 1
ATOM 838 N N . ILE A 1 109 ? -5.924 -4.253 9.562 1.00 94.88 109 ILE A N 1
ATOM 839 C CA . ILE A 1 109 ? -5.760 -5.336 8.584 1.00 94.88 109 ILE A CA 1
ATOM 840 C C . ILE A 1 109 ? -6.709 -5.181 7.388 1.00 94.88 109 ILE A C 1
ATOM 842 O O . ILE A 1 109 ? -6.904 -6.130 6.634 1.00 94.88 109 ILE A O 1
ATOM 846 N N . ARG A 1 110 ? -7.267 -3.975 7.192 1.00 94.56 110 ARG A N 1
ATOM 847 C CA . ARG A 1 110 ? -8.084 -3.580 6.029 1.00 94.56 110 ARG A CA 1
ATOM 848 C C . ARG A 1 110 ? -9.425 -4.321 5.901 1.00 94.56 110 ARG A C 1
ATOM 850 O O . ARG A 1 110 ? -9.992 -4.403 4.811 1.00 94.56 110 ARG A O 1
ATOM 857 N N . GLY A 1 111 ? -9.957 -4.825 7.014 1.00 95.88 111 GLY A N 1
ATOM 858 C CA . GLY A 1 111 ? -11.312 -5.379 7.116 1.00 95.88 111 GLY A CA 1
ATOM 859 C C . GLY A 1 111 ? -12.328 -4.306 7.503 1.00 95.88 111 GLY A C 1
ATOM 860 O O . GLY A 1 111 ? -12.942 -4.413 8.560 1.00 95.88 111 GLY A O 1
ATOM 861 N N . TYR A 1 112 ? -12.428 -3.225 6.723 1.00 97.75 112 TYR A N 1
ATOM 862 C CA . TYR A 1 112 ? -13.140 -1.999 7.113 1.00 97.75 112 TYR A CA 1
ATOM 863 C C . TYR A 1 112 ? -14.652 -2.172 7.284 1.00 97.75 112 TYR A C 1
ATOM 865 O O . TYR A 1 112 ? -15.233 -1.650 8.232 1.00 97.75 112 TYR A O 1
ATOM 873 N N . ASP A 1 113 ? -15.283 -2.939 6.405 1.00 96.81 113 ASP A N 1
ATOM 874 C CA . ASP A 1 113 ? -16.696 -3.307 6.478 1.00 96.81 113 ASP A CA 1
ATOM 875 C C . ASP A 1 113 ? -17.011 -4.058 7.782 1.00 96.81 113 ASP A C 1
ATOM 877 O O . ASP A 1 113 ? -17.893 -3.663 8.553 1.00 96.81 113 ASP A O 1
ATOM 881 N N . VAL A 1 114 ? -16.215 -5.085 8.093 1.00 97.94 114 VAL A N 1
ATOM 882 C CA . VAL A 1 114 ? -16.346 -5.863 9.328 1.00 97.94 114 VAL A CA 1
ATOM 883 C C . VAL A 1 114 ? -15.981 -5.008 10.546 1.00 97.94 114 VAL A C 1
ATOM 885 O O . VAL A 1 114 ? -16.652 -5.092 11.574 1.00 97.94 114 VAL A O 1
ATOM 888 N N . ALA A 1 115 ? -14.972 -4.137 10.446 1.00 98.38 115 ALA A N 1
ATOM 889 C CA . ALA A 1 115 ? -14.597 -3.206 11.510 1.00 98.38 115 ALA A CA 1
ATOM 890 C C . ALA A 1 115 ? -15.756 -2.263 11.856 1.00 98.38 115 ALA A C 1
ATOM 892 O O . ALA A 1 115 ? -16.108 -2.123 13.028 1.00 98.38 115 ALA A O 1
ATOM 893 N N . ALA A 1 116 ? -16.409 -1.677 10.848 1.00 98.56 116 ALA A N 1
ATOM 894 C CA . ALA A 1 116 ? -17.567 -0.813 11.041 1.00 98.56 116 ALA A CA 1
ATOM 895 C C . ALA A 1 116 ? -18.727 -1.560 11.716 1.00 98.56 116 ALA A C 1
ATOM 897 O O . ALA A 1 116 ? -19.383 -1.014 12.606 1.00 98.56 116 ALA A O 1
ATOM 898 N N . MET A 1 117 ? -18.973 -2.822 11.346 1.00 98.50 117 MET A N 1
ATOM 899 C CA . MET A 1 117 ? -19.960 -3.668 12.029 1.00 98.50 117 MET A CA 1
ATOM 900 C C . MET A 1 117 ? -19.605 -3.889 13.505 1.00 98.50 117 MET A C 1
ATOM 902 O O . MET A 1 117 ? -20.464 -3.704 14.366 1.00 98.50 117 MET A O 1
ATOM 906 N N . GLN A 1 118 ? -18.348 -4.225 13.808 1.00 98.38 118 GLN A N 1
ATOM 907 C CA . GLN A 1 118 ? -17.879 -4.421 15.184 1.00 98.38 118 GLN A CA 1
ATOM 908 C C . GLN A 1 118 ? -17.991 -3.143 16.022 1.00 98.38 118 GLN A C 1
ATOM 910 O O . GLN A 1 118 ? -18.409 -3.192 17.176 1.00 98.38 118 GLN A O 1
ATOM 915 N N . TYR A 1 119 ? -17.697 -1.982 15.440 1.00 98.62 119 TYR A N 1
ATOM 916 C CA . TYR A 1 119 ? -17.866 -0.704 16.120 1.00 98.62 119 TYR A CA 1
ATOM 917 C C . TYR A 1 119 ? -19.333 -0.364 16.404 1.00 98.62 119 TYR A C 1
ATOM 919 O O . TYR A 1 119 ? -19.659 0.070 17.509 1.00 98.62 119 TYR A O 1
ATOM 927 N N . ARG A 1 120 ? -20.249 -0.593 15.456 1.00 98.62 120 ARG A N 1
ATOM 928 C CA . ARG A 1 120 ? -21.688 -0.405 15.716 1.00 98.62 120 ARG A CA 1
ATOM 929 C C . ARG A 1 120 ? -22.192 -1.352 16.804 1.00 98.62 120 ARG A C 1
ATOM 931 O O . ARG A 1 120 ? -22.996 -0.943 17.638 1.00 98.62 120 ARG A O 1
ATOM 938 N N . GLU A 1 121 ? -21.693 -2.584 16.826 1.00 97.81 121 GLU A N 1
ATOM 939 C CA . GLU A 1 121 ? -22.019 -3.545 17.878 1.00 97.81 121 GLU A CA 1
ATOM 940 C C . GLU A 1 121 ? -21.469 -3.105 19.241 1.00 97.81 121 GLU A C 1
ATOM 942 O O . GLU A 1 121 ? -22.197 -3.125 20.230 1.00 97.81 121 GLU A O 1
ATOM 947 N N . ALA A 1 122 ? -20.233 -2.602 19.296 1.00 97.94 122 ALA A N 1
ATOM 948 C CA . ALA A 1 122 ? -19.672 -2.019 20.512 1.00 97.94 122 ALA A CA 1
ATOM 949 C C . ALA A 1 122 ? -20.532 -0.863 21.041 1.00 97.94 122 ALA A C 1
ATOM 951 O O . ALA A 1 122 ? -20.829 -0.822 22.231 1.00 97.94 122 ALA A O 1
ATOM 952 N N . ALA A 1 123 ? -20.999 0.022 20.153 1.00 98.06 123 ALA A N 1
ATOM 953 C CA . ALA A 1 123 ? -21.874 1.132 20.519 1.00 98.06 123 ALA A CA 1
ATOM 954 C C . ALA A 1 123 ? -23.241 0.690 21.053 1.00 98.06 123 ALA A C 1
ATOM 956 O O . ALA A 1 123 ? -23.840 1.378 21.874 1.00 98.06 123 ALA A O 1
ATOM 957 N N . ARG A 1 124 ? -23.748 -0.453 20.581 1.00 97.19 124 ARG A N 1
ATOM 958 C CA . ARG A 1 124 ? -24.998 -1.047 21.066 1.00 97.19 124 ARG A CA 1
ATOM 959 C C . ARG A 1 124 ? -24.831 -1.682 22.448 1.00 97.19 124 ARG A C 1
ATOM 961 O O . ARG A 1 124 ? -25.781 -1.704 23.226 1.00 97.19 124 ARG A O 1
ATOM 968 N N . LEU A 1 125 ? -23.659 -2.255 22.712 1.00 95.38 125 LEU A N 1
ATOM 969 C CA . LEU A 1 125 ? -23.361 -3.013 23.926 1.00 95.38 125 LEU A CA 1
ATOM 970 C C . LEU A 1 125 ? -22.867 -2.137 25.084 1.00 95.38 125 LEU A C 1
ATOM 972 O O . LEU A 1 125 ? -23.057 -2.519 26.236 1.00 95.38 125 LEU A O 1
ATOM 976 N N . ASP A 1 126 ? -22.227 -1.007 24.789 1.00 94.62 126 ASP A N 1
ATOM 977 C CA . ASP A 1 126 ? -21.576 -0.149 25.777 1.00 94.62 126 ASP A CA 1
ATOM 978 C C . ASP A 1 126 ? -21.803 1.338 25.450 1.00 94.62 126 ASP A C 1
ATOM 980 O O . ASP A 1 126 ? -21.297 1.870 24.458 1.00 94.62 126 ASP A O 1
ATOM 984 N N . GLU A 1 127 ? -22.586 2.008 26.300 1.00 94.31 127 GLU A N 1
ATOM 985 C CA . GLU A 1 127 ? -22.959 3.417 26.142 1.00 94.31 127 GLU A CA 1
ATOM 986 C C . GLU A 1 127 ? -21.753 4.360 26.284 1.00 94.31 127 GLU A C 1
ATOM 988 O O . GLU A 1 127 ? -21.688 5.377 25.590 1.00 94.31 127 GLU A O 1
ATOM 993 N N . GLU A 1 128 ? -20.762 4.014 27.115 1.00 95.44 128 GLU A N 1
ATOM 994 C CA . GLU A 1 128 ? -19.565 4.841 27.310 1.00 95.44 128 GLU A CA 1
ATOM 995 C C . GLU A 1 128 ? -18.678 4.833 26.057 1.00 95.44 128 GLU A C 1
ATOM 997 O O . GLU A 1 128 ? -18.084 5.853 25.693 1.00 95.44 128 GLU A O 1
ATOM 1002 N N . LEU A 1 129 ? -18.623 3.697 25.354 1.00 95.44 129 LEU A N 1
ATOM 1003 C CA . LEU A 1 129 ? -17.870 3.550 24.106 1.00 95.44 129 LEU A CA 1
ATOM 1004 C C . LEU A 1 129 ? -18.638 4.033 22.870 1.00 95.44 129 LEU A C 1
ATOM 1006 O O . LEU A 1 129 ? -18.018 4.276 21.831 1.00 95.44 129 LEU A O 1
ATOM 1010 N N . ALA A 1 130 ? -19.960 4.203 22.957 1.00 97.50 130 ALA A N 1
ATOM 1011 C CA . ALA A 1 130 ? -20.823 4.410 21.797 1.00 97.50 130 ALA A CA 1
ATOM 1012 C C . ALA A 1 130 ? -20.417 5.592 20.914 1.00 97.50 130 ALA A C 1
ATOM 1014 O O . ALA A 1 130 ? -20.364 5.460 19.690 1.00 97.50 130 ALA A O 1
ATOM 1015 N N . ALA A 1 131 ? -20.073 6.735 21.509 1.00 98.06 131 ALA A N 1
ATOM 1016 C CA . ALA A 1 131 ? -19.706 7.921 20.742 1.00 98.06 131 ALA A CA 1
ATOM 1017 C C . ALA A 1 131 ? -18.421 7.717 19.917 1.00 98.06 131 ALA A C 1
ATOM 1019 O O . ALA A 1 131 ? -18.366 8.104 18.750 1.00 98.06 131 ALA A O 1
ATOM 1020 N N . GLU A 1 132 ? -17.388 7.110 20.507 1.00 96.94 132 GLU A N 1
ATOM 1021 C CA . GLU A 1 132 ? -16.123 6.831 19.815 1.00 96.94 132 GLU A CA 1
ATOM 1022 C C . GLU A 1 132 ? -16.269 5.697 18.801 1.00 96.94 132 GLU A C 1
ATOM 1024 O O . GLU A 1 132 ? -15.716 5.765 17.702 1.00 96.94 132 GLU A O 1
ATOM 1029 N N . ALA A 1 133 ? -17.049 4.675 19.142 1.00 98.31 133 ALA A N 1
ATOM 1030 C CA . ALA A 1 133 ? -17.311 3.553 18.263 1.00 98.31 133 ALA A CA 1
ATOM 1031 C C . ALA A 1 133 ? -18.082 3.999 17.010 1.00 98.31 133 ALA A C 1
ATOM 1033 O O . ALA A 1 133 ? -17.669 3.690 15.900 1.00 98.31 133 ALA A O 1
ATOM 1034 N N . LEU A 1 134 ? -19.128 4.821 17.142 1.00 98.62 134 LEU A N 1
ATOM 1035 C CA . LEU A 1 134 ? -19.864 5.344 15.983 1.00 98.62 134 LEU A CA 1
ATOM 1036 C C . LEU A 1 134 ? -19.012 6.267 15.100 1.00 98.62 134 LEU A C 1
ATOM 1038 O O . LEU A 1 134 ? -19.133 6.213 13.875 1.00 98.62 134 LEU A O 1
ATOM 1042 N N . ARG A 1 135 ? -18.116 7.075 15.688 1.00 97.75 135 ARG A N 1
ATOM 1043 C CA . ARG A 1 135 ? -17.127 7.843 14.909 1.00 97.75 135 ARG A CA 1
ATOM 1044 C C . ARG A 1 135 ? -16.210 6.918 14.112 1.00 97.75 135 ARG A C 1
ATOM 1046 O O . ARG A 1 135 ? -16.024 7.125 12.918 1.00 97.75 135 ARG A O 1
ATOM 1053 N N . SER A 1 136 ? -15.688 5.886 14.766 1.00 98.06 136 SER A N 1
ATOM 1054 C CA . SER A 1 136 ? -14.789 4.903 14.156 1.00 98.06 136 SER A CA 1
ATOM 1055 C C . SER A 1 136 ? -15.474 4.100 13.047 1.00 98.06 136 SER A C 1
ATOM 1057 O O . SER A 1 136 ? -14.903 3.909 11.974 1.00 98.06 136 SER A O 1
ATOM 1059 N N . ALA A 1 137 ? -16.740 3.721 13.254 1.00 98.62 137 ALA A N 1
ATOM 1060 C CA . ALA A 1 137 ? -17.568 3.077 12.241 1.00 98.62 137 ALA A CA 1
ATOM 1061 C C . ALA A 1 137 ? -17.718 3.953 10.991 1.00 98.62 137 ALA A C 1
ATOM 1063 O O . ALA A 1 137 ? -17.522 3.452 9.892 1.00 98.62 137 ALA A O 1
ATOM 1064 N N . LYS A 1 138 ? -17.982 5.258 11.154 1.00 98.44 138 LYS A N 1
ATOM 1065 C CA . LYS A 1 138 ? -18.111 6.195 10.027 1.00 98.44 138 LYS A CA 1
ATOM 1066 C C . LYS A 1 138 ? -16.829 6.276 9.188 1.00 98.44 138 LYS A C 1
ATOM 1068 O O . LYS A 1 138 ? -16.909 6.296 7.964 1.00 98.44 138 LYS A O 1
ATOM 1073 N N . VAL A 1 139 ? -15.658 6.323 9.827 1.00 98.25 139 VAL A N 1
ATOM 1074 C CA . VAL A 1 139 ? -14.371 6.346 9.104 1.00 98.25 139 VAL A CA 1
ATOM 1075 C C . VAL A 1 139 ? -14.156 5.032 8.352 1.00 98.25 139 VAL A C 1
ATOM 1077 O O . VAL A 1 139 ? -13.797 5.050 7.176 1.00 98.25 139 VAL A O 1
ATOM 1080 N N . CYS A 1 140 ? -14.431 3.897 8.999 1.00 98.50 140 CYS A N 1
ATOM 1081 C CA . CYS A 1 140 ? -14.330 2.583 8.368 1.00 98.50 140 CYS A CA 1
ATOM 1082 C C . CYS A 1 140 ? -15.311 2.418 7.196 1.00 98.50 140 CYS A C 1
ATOM 1084 O O . CYS A 1 140 ? -14.925 1.872 6.170 1.00 98.50 140 CYS A O 1
ATOM 1086 N N . ASP A 1 141 ? -16.538 2.934 7.297 1.00 98.44 141 ASP A N 1
ATOM 1087 C CA . ASP A 1 141 ? -17.493 2.944 6.183 1.00 98.44 141 ASP A CA 1
ATOM 1088 C C . ASP A 1 141 ? -16.945 3.734 4.989 1.00 98.44 141 ASP A C 1
ATOM 1090 O O . ASP A 1 141 ? -16.980 3.240 3.866 1.00 98.44 141 ASP A O 1
ATOM 1094 N N . GLY A 1 142 ? -16.377 4.921 5.227 1.00 98.12 142 GLY A N 1
ATOM 1095 C CA . GLY A 1 142 ? -15.764 5.726 4.167 1.00 98.12 142 GLY A CA 1
ATOM 1096 C C . GLY A 1 142 ? -14.557 5.039 3.518 1.00 98.12 142 GLY A C 1
ATOM 1097 O O . GLY A 1 142 ? -14.387 5.104 2.302 1.00 98.12 142 GLY A O 1
ATOM 1098 N N . LEU A 1 143 ? -13.735 4.336 4.304 1.00 98.06 143 LEU A N 1
ATOM 1099 C CA . LEU A 1 143 ? -12.628 3.524 3.786 1.00 98.06 143 LEU A CA 1
ATOM 1100 C C . LEU A 1 143 ? -13.129 2.324 2.969 1.00 98.06 143 LEU A C 1
ATOM 1102 O O . LEU A 1 143 ? -12.572 2.027 1.911 1.00 98.06 143 LEU A O 1
ATOM 1106 N N . ALA A 1 144 ? -14.187 1.650 3.427 1.00 96.62 144 ALA A N 1
ATOM 1107 C CA . ALA A 1 144 ? -14.817 0.551 2.701 1.00 96.62 144 ALA A CA 1
ATOM 1108 C C . ALA A 1 144 ? -15.431 1.031 1.375 1.00 96.62 144 ALA A C 1
ATOM 1110 O O . ALA A 1 144 ? -15.214 0.402 0.341 1.00 96.62 144 ALA A O 1
ATOM 1111 N N . GLU A 1 145 ? -16.126 2.170 1.389 1.00 95.94 145 GLU A N 1
ATOM 1112 C CA . GLU A 1 145 ? -16.681 2.820 0.200 1.00 95.94 145 GLU A CA 1
ATOM 1113 C C . GLU A 1 145 ? -15.572 3.185 -0.789 1.00 95.94 145 GLU A C 1
ATOM 1115 O O . GLU A 1 145 ? -15.616 2.770 -1.945 1.00 95.94 145 GLU A O 1
ATOM 1120 N N . ALA A 1 146 ? -14.526 3.879 -0.332 1.00 96.00 146 ALA A N 1
ATOM 1121 C CA . ALA A 1 146 ? -13.384 4.228 -1.170 1.00 96.00 146 ALA A CA 1
ATOM 1122 C C . ALA A 1 146 ? -12.728 2.992 -1.789 1.00 96.00 146 ALA A C 1
ATOM 1124 O O . ALA A 1 146 ? -12.358 3.006 -2.965 1.00 96.00 146 ALA A O 1
ATOM 1125 N N . ARG A 1 147 ? -12.614 1.904 -1.019 1.00 92.06 147 ARG A N 1
ATOM 1126 C CA . ARG A 1 147 ? -12.092 0.640 -1.525 1.00 92.06 147 ARG A CA 1
ATOM 1127 C C . ARG A 1 147 ? -12.980 0.057 -2.612 1.00 92.06 147 ARG A C 1
ATOM 1129 O O . ARG A 1 147 ? -12.421 -0.592 -3.466 1.00 92.06 147 ARG A O 1
ATOM 1136 N N . GLN A 1 148 ? -14.287 0.285 -2.656 1.00 90.06 148 GLN A N 1
ATOM 1137 C CA . GLN A 1 148 ? -15.150 -0.236 -3.728 1.00 90.06 148 GLN A CA 1
ATOM 1138 C C . GLN A 1 148 ? -15.086 0.584 -5.028 1.00 90.06 148 GLN A C 1
ATOM 1140 O O . GLN A 1 148 ? -15.548 0.119 -6.069 1.00 90.06 148 GLN A O 1
ATOM 1145 N N . ILE A 1 149 ? -14.498 1.784 -5.004 1.00 91.44 149 ILE A N 1
ATOM 1146 C CA . ILE A 1 149 ? -14.392 2.639 -6.189 1.00 91.44 149 ILE A CA 1
ATOM 1147 C C . ILE A 1 149 ? -13.277 2.133 -7.115 1.00 91.44 149 ILE A C 1
ATOM 1149 O O . ILE A 1 149 ? -12.105 2.058 -6.736 1.00 91.44 149 ILE A O 1
ATOM 1153 N N . GLY A 1 150 ? -13.641 1.868 -8.371 1.00 87.62 150 GLY A N 1
ATOM 1154 C CA . GLY A 1 150 ? -12.700 1.581 -9.449 1.00 87.62 150 GLY A CA 1
ATOM 1155 C C . GLY A 1 150 ? -12.130 0.164 -9.411 1.00 87.62 150 GLY A C 1
ATOM 1156 O O . GLY A 1 150 ? -12.833 -0.807 -9.135 1.00 87.62 150 GLY A O 1
ATOM 1157 N N . LEU A 1 151 ? -10.849 0.042 -9.750 1.00 88.56 151 LEU A N 1
ATOM 1158 C CA . LEU A 1 151 ? -10.178 -1.246 -9.914 1.00 88.56 151 LEU A CA 1
ATOM 1159 C C . LEU A 1 151 ? -9.830 -1.881 -8.565 1.00 88.56 151 LEU A C 1
ATOM 1161 O O . LEU A 1 151 ? -9.280 -1.218 -7.684 1.00 88.56 151 LEU A O 1
ATOM 1165 N N . GLN A 1 152 ? -10.081 -3.187 -8.448 1.00 85.38 152 GLN A N 1
ATOM 1166 C CA . GLN A 1 152 ? -9.661 -3.998 -7.307 1.00 85.38 152 GLN A CA 1
ATOM 1167 C C . GLN A 1 152 ? -8.619 -5.035 -7.723 1.00 85.38 152 GLN A C 1
ATOM 1169 O O . GLN A 1 152 ? -8.751 -5.621 -8.799 1.00 85.38 152 GLN A O 1
ATOM 1174 N N . PRO A 1 153 ? -7.617 -5.315 -6.872 1.00 78.88 153 PRO A N 1
ATOM 1175 C CA . PRO A 1 153 ? -6.813 -6.518 -7.016 1.00 78.88 153 PRO A CA 1
ATOM 1176 C C . PRO A 1 153 ? -7.728 -7.742 -6.916 1.00 78.88 153 PRO A C 1
ATOM 1178 O O . PRO A 1 153 ? -8.448 -7.886 -5.927 1.00 78.88 153 PRO A O 1
ATOM 1181 N N . VAL A 1 154 ? -7.695 -8.602 -7.931 1.00 77.88 154 VAL A N 1
ATOM 1182 C CA . VAL A 1 154 ? -8.396 -9.892 -7.931 1.00 77.88 154 VAL A CA 1
ATOM 1183 C C . VAL A 1 154 ? -7.445 -10.946 -7.388 1.00 77.88 154 VAL A C 1
ATOM 1185 O O . VAL A 1 154 ? -6.280 -10.970 -7.785 1.00 77.88 154 VAL A O 1
ATOM 1188 N N . ASP A 1 155 ? -7.925 -11.803 -6.488 1.00 81.69 155 ASP A N 1
ATOM 1189 C CA . ASP A 1 155 ? -7.179 -12.993 -6.092 1.00 81.69 155 ASP A CA 1
ATOM 1190 C C . ASP A 1 155 ? -7.196 -13.993 -7.264 1.00 81.69 155 ASP A C 1
ATOM 1192 O O . ASP A 1 155 ? -8.261 -14.502 -7.619 1.00 81.69 155 ASP A O 1
ATOM 1196 N N . PRO A 1 156 ? -6.043 -14.276 -7.902 1.00 81.19 156 PRO A N 1
ATOM 1197 C CA . PRO A 1 156 ? -5.989 -15.183 -9.044 1.00 81.19 156 PRO A CA 1
ATOM 1198 C C . PRO A 1 156 ? -6.275 -16.644 -8.667 1.00 81.19 156 PRO A C 1
ATOM 1200 O O . PRO A 1 156 ? -6.407 -17.480 -9.560 1.00 81.19 156 PRO A O 1
ATOM 1203 N N . LEU A 1 157 ? -6.316 -16.967 -7.371 1.00 88.44 157 LEU A N 1
ATOM 1204 C CA . LEU A 1 157 ? -6.574 -18.305 -6.845 1.00 88.44 157 LEU A CA 1
ATOM 1205 C C . LEU A 1 157 ? -7.973 -18.445 -6.234 1.00 88.44 157 LEU A C 1
ATOM 1207 O O . LEU A 1 157 ? -8.275 -19.514 -5.699 1.00 88.44 157 LEU A O 1
ATOM 1211 N N . ASP A 1 158 ? -8.812 -17.408 -6.307 1.00 84.44 158 ASP A N 1
ATOM 1212 C CA . ASP A 1 158 ? -10.188 -17.479 -5.823 1.00 84.44 158 ASP A CA 1
ATOM 1213 C C . ASP A 1 158 ? -10.982 -18.494 -6.664 1.00 84.44 158 ASP A C 1
ATOM 1215 O O . ASP A 1 158 ? -11.102 -18.317 -7.883 1.00 84.44 158 ASP A O 1
ATOM 1219 N N . PRO A 1 159 ? -11.493 -19.586 -6.060 1.00 81.44 159 PRO A N 1
ATOM 1220 C CA . PRO A 1 159 ? -12.296 -20.556 -6.791 1.00 81.44 159 PRO A CA 1
ATOM 1221 C C . PRO A 1 159 ? -13.639 -19.978 -7.254 1.00 81.44 159 PRO A C 1
ATOM 1223 O O . PRO A 1 159 ? -14.177 -20.465 -8.247 1.00 81.44 159 PRO A O 1
ATOM 1226 N N . ASP A 1 160 ? -14.155 -18.954 -6.566 1.00 83.44 160 ASP A N 1
ATOM 1227 C CA . ASP A 1 160 ? -15.470 -18.358 -6.799 1.00 83.44 160 ASP A CA 1
ATOM 1228 C C . ASP A 1 160 ? -15.357 -16.820 -6.836 1.00 83.44 160 ASP A C 1
ATOM 1230 O O . ASP A 1 160 ? -15.892 -16.137 -5.959 1.00 83.44 160 ASP A O 1
ATOM 1234 N N . PRO A 1 161 ? -14.678 -16.244 -7.850 1.00 73.94 161 PRO A N 1
ATOM 1235 C CA . PRO A 1 161 ? -14.461 -14.807 -7.906 1.00 73.94 161 PRO A CA 1
ATOM 1236 C C . PRO A 1 161 ? -15.799 -14.075 -7.984 1.00 73.94 161 PRO A C 1
ATOM 1238 O O . PRO A 1 161 ? -16.611 -14.320 -8.886 1.00 73.94 161 PRO A O 1
ATOM 1241 N N . GLU A 1 162 ? -16.022 -13.137 -7.062 1.00 69.00 162 GLU A N 1
ATOM 1242 C CA . GLU A 1 162 ? -17.177 -12.253 -7.164 1.00 69.00 162 GLU A CA 1
ATOM 1243 C C . GLU A 1 162 ? -17.111 -11.484 -8.494 1.00 69.00 162 GLU A C 1
ATOM 1245 O O . GLU A 1 162 ? -16.075 -10.893 -8.824 1.00 69.00 162 GLU A O 1
ATOM 1250 N N . PRO A 1 163 ? -18.196 -11.477 -9.292 1.00 64.56 163 PRO A N 1
ATOM 1251 C CA . PRO A 1 163 ? -18.193 -10.775 -10.560 1.00 64.56 163 PRO A CA 1
ATOM 1252 C C . PRO A 1 163 ? -18.012 -9.279 -10.306 1.00 64.56 163 PRO A C 1
ATOM 1254 O O . PRO A 1 163 ? -18.896 -8.611 -9.768 1.00 64.56 163 PRO A O 1
ATOM 1257 N N . LEU A 1 164 ? -16.860 -8.748 -10.718 1.00 66.69 164 LEU A N 1
ATOM 1258 C CA . LEU A 1 164 ? -16.602 -7.318 -10.646 1.00 66.69 164 LEU A CA 1
ATOM 1259 C C . LEU A 1 164 ? -17.614 -6.581 -11.530 1.00 66.69 164 LEU A C 1
ATOM 1261 O O . LEU A 1 164 ? -17.767 -6.886 -12.715 1.00 66.69 164 LEU A O 1
ATOM 1265 N N . LEU A 1 165 ? -18.277 -5.571 -10.967 1.00 68.12 165 LEU A N 1
ATOM 1266 C CA . LEU A 1 165 ? -19.1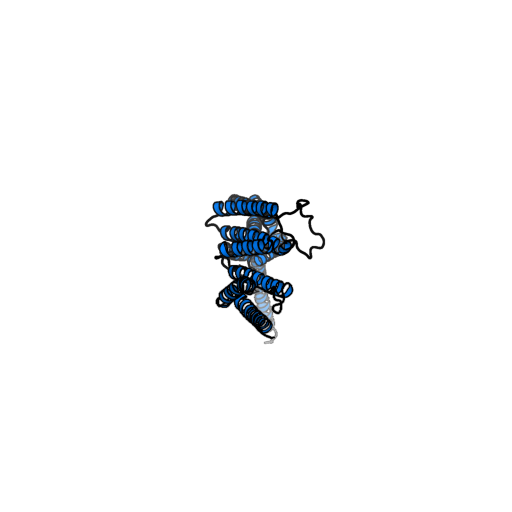41 -4.646 -11.703 1.00 68.12 165 LEU A CA 1
ATOM 1267 C C . LEU A 1 165 ? -18.283 -3.647 -12.491 1.00 68.12 165 LEU A C 1
ATOM 1269 O O . LEU A 1 165 ? -18.252 -2.453 -12.200 1.00 68.12 165 LEU A O 1
ATOM 1273 N N . LEU A 1 166 ? -17.547 -4.154 -13.474 1.00 71.50 166 LEU A N 1
ATOM 1274 C CA . LEU A 1 166 ? -16.744 -3.341 -14.377 1.00 71.50 166 LEU A CA 1
ATOM 1275 C C . LEU A 1 166 ? -17.554 -2.980 -15.627 1.00 71.50 166 LEU A C 1
ATOM 1277 O O . LEU A 1 166 ? -18.424 -3.747 -16.053 1.00 71.50 166 LEU A O 1
ATOM 1281 N N . PRO A 1 167 ? -17.291 -1.812 -16.235 1.00 77.69 167 PRO A N 1
ATOM 1282 C CA . PRO A 1 167 ? -17.857 -1.501 -17.538 1.00 77.69 167 PRO A CA 1
ATOM 1283 C C . PRO A 1 167 ? -17.392 -2.529 -18.579 1.00 77.69 167 PRO A C 1
ATOM 1285 O O . PRO A 1 167 ? -16.317 -3.114 -18.466 1.00 77.69 167 PRO A O 1
ATOM 1288 N N . ALA A 1 168 ? -18.190 -2.706 -19.636 1.00 75.25 168 ALA A N 1
ATOM 1289 C CA . ALA A 1 168 ? -17.859 -3.617 -20.735 1.00 75.25 168 ALA A CA 1
ATOM 1290 C C . ALA A 1 168 ? -16.545 -3.251 -21.453 1.00 75.25 168 ALA A C 1
ATOM 1292 O O . ALA A 1 168 ? -15.930 -4.105 -22.085 1.00 75.25 168 ALA A O 1
ATOM 1293 N N . VAL A 1 169 ? -16.130 -1.984 -21.364 1.00 79.00 169 VAL A N 1
ATOM 1294 C CA . VAL A 1 169 ? -14.851 -1.484 -21.868 1.00 79.00 169 VAL A CA 1
ATOM 1295 C C . VAL A 1 169 ? -14.184 -0.693 -20.755 1.00 79.00 169 VAL A C 1
ATOM 1297 O O . VAL A 1 169 ? -14.772 0.247 -20.221 1.00 79.00 169 VAL A O 1
ATOM 1300 N N . ILE A 1 170 ? -12.959 -1.086 -20.424 1.00 86.50 170 ILE A N 1
ATOM 1301 C CA . ILE A 1 170 ? -12.084 -0.377 -19.495 1.00 86.50 170 ILE A CA 1
ATOM 1302 C C . ILE A 1 170 ? -11.008 0.283 -20.349 1.00 86.50 170 ILE A C 1
ATOM 1304 O O . ILE A 1 170 ? -10.120 -0.394 -20.863 1.00 86.50 170 ILE A O 1
ATOM 1308 N N . ASP A 1 171 ? -11.115 1.594 -20.536 1.00 90.38 171 ASP A N 1
ATOM 1309 C CA . ASP A 1 171 ? -10.083 2.391 -21.191 1.00 90.38 171 ASP A CA 1
ATOM 1310 C C . ASP A 1 171 ? -9.273 3.198 -20.167 1.00 90.38 171 ASP A C 1
ATOM 1312 O O . ASP A 1 171 ? -9.600 3.274 -18.978 1.00 90.38 171 ASP A O 1
ATOM 1316 N N . ALA A 1 172 ? -8.174 3.791 -20.631 1.00 92.50 172 ALA A N 1
ATOM 1317 C CA . ALA A 1 172 ? -7.280 4.542 -19.761 1.00 92.50 172 ALA A CA 1
ATOM 1318 C C . ALA A 1 172 ? -7.956 5.762 -19.116 1.00 92.50 172 ALA A C 1
ATOM 1320 O O . ALA A 1 172 ? -7.655 6.077 -17.967 1.00 92.50 172 ALA A O 1
ATOM 1321 N N . ASP A 1 173 ? -8.859 6.441 -19.823 1.00 92.81 173 ASP A N 1
ATOM 1322 C CA . ASP A 1 173 ? -9.500 7.661 -19.323 1.00 92.81 173 ASP A CA 1
ATOM 1323 C C . ASP A 1 173 ? -10.499 7.332 -18.208 1.00 92.81 173 ASP A C 1
ATOM 1325 O O . ASP A 1 173 ? -10.561 8.032 -17.189 1.00 92.81 173 ASP A O 1
ATOM 1329 N N . TRP A 1 174 ? -11.222 6.219 -18.348 1.00 93.69 174 TRP A N 1
ATOM 1330 C CA . TRP A 1 174 ? -12.063 5.669 -17.295 1.00 93.69 174 TRP A CA 1
ATOM 1331 C C . TRP A 1 174 ? -11.235 5.319 -16.059 1.00 93.69 174 TRP A C 1
ATOM 1333 O O . TRP A 1 174 ? -11.588 5.764 -14.967 1.00 93.69 174 TRP A O 1
ATOM 1343 N N . VAL A 1 175 ? -10.111 4.603 -16.218 1.00 94.56 175 VAL A N 1
ATOM 1344 C CA . VAL A 1 175 ? -9.235 4.221 -15.092 1.00 94.56 175 VAL A CA 1
ATOM 1345 C C . VAL A 1 175 ? -8.722 5.450 -14.352 1.00 94.56 175 VAL A C 1
ATOM 1347 O O . VAL A 1 175 ? -8.827 5.513 -13.129 1.00 94.56 175 VAL A O 1
ATOM 1350 N N . VAL A 1 176 ? -8.215 6.453 -15.072 1.00 94.88 176 VAL A N 1
ATOM 1351 C CA . VAL A 1 176 ? -7.769 7.715 -14.463 1.00 94.88 176 VAL A CA 1
ATOM 1352 C C . VAL A 1 176 ? -8.906 8.348 -13.664 1.00 94.88 176 VAL A C 1
ATOM 1354 O O . VAL A 1 176 ? -8.720 8.669 -12.492 1.00 94.88 176 VAL A O 1
ATOM 1357 N N . THR A 1 177 ? -10.093 8.449 -14.264 1.00 95.75 177 THR A N 1
ATOM 1358 C CA . THR A 1 177 ? -11.263 9.088 -13.652 1.00 95.75 177 THR A CA 1
ATOM 1359 C C . THR A 1 177 ? -11.698 8.388 -12.366 1.00 95.75 177 THR A C 1
ATOM 1361 O O . THR A 1 177 ? -11.835 9.042 -11.332 1.00 95.75 177 THR A O 1
ATOM 1364 N N . VAL A 1 178 ? -11.903 7.067 -12.390 1.00 95.00 178 VAL A N 1
ATOM 1365 C CA . VAL A 1 178 ? -12.387 6.335 -11.205 1.00 95.00 178 VAL A CA 1
ATOM 1366 C C . VAL A 1 178 ? -11.334 6.270 -10.101 1.00 95.00 178 VAL A C 1
ATOM 1368 O O . VAL A 1 178 ? -11.663 6.381 -8.921 1.00 95.00 178 VAL A O 1
ATOM 1371 N N . MET A 1 179 ? -10.052 6.161 -10.456 1.00 96.50 179 MET A N 1
ATOM 1372 C CA . MET A 1 179 ? -8.978 6.139 -9.461 1.00 96.50 179 MET A CA 1
ATOM 1373 C C . MET A 1 179 ? -8.714 7.529 -8.866 1.00 96.50 179 MET A C 1
ATOM 1375 O O . MET A 1 179 ? -8.361 7.634 -7.687 1.00 96.50 179 MET A O 1
ATOM 1379 N N . ASP A 1 180 ? -8.942 8.607 -9.623 1.00 96.88 180 ASP A N 1
ATOM 1380 C CA . ASP A 1 180 ? -8.916 9.969 -9.084 1.00 96.88 180 ASP A CA 1
ATOM 1381 C C . ASP A 1 180 ? -10.128 10.235 -8.172 1.00 96.88 180 ASP A C 1
ATOM 1383 O O . ASP A 1 180 ? -9.967 10.886 -7.141 1.00 96.88 180 ASP A O 1
ATOM 1387 N N . GLN A 1 181 ? -11.308 9.663 -8.455 1.00 97.12 181 GLN A N 1
ATOM 1388 C CA . GLN A 1 181 ? -12.457 9.695 -7.532 1.00 97.12 181 GLN A CA 1
ATOM 1389 C C . GLN A 1 181 ? -12.146 8.989 -6.207 1.00 97.12 181 GLN A C 1
ATOM 1391 O O . GLN A 1 181 ? -12.380 9.559 -5.139 1.00 97.12 181 GLN A O 1
ATOM 1396 N N . ARG A 1 182 ? -11.560 7.784 -6.260 1.00 97.44 182 ARG A N 1
ATOM 1397 C CA . ARG A 1 182 ? -11.105 7.062 -5.061 1.00 97.44 182 ARG A CA 1
ATOM 1398 C C . ARG A 1 182 ? -10.107 7.897 -4.259 1.00 97.44 182 ARG A C 1
ATOM 1400 O O . ARG A 1 182 ? -10.281 8.084 -3.056 1.00 97.44 182 ARG A O 1
ATOM 1407 N N . THR A 1 183 ? -9.089 8.435 -4.929 1.00 97.25 183 THR A N 1
ATOM 1408 C CA . THR A 1 183 ? -8.073 9.295 -4.302 1.00 97.25 183 THR A CA 1
ATOM 1409 C C . THR A 1 183 ? -8.693 10.545 -3.678 1.00 97.25 183 THR A C 1
ATOM 1411 O O . THR A 1 183 ? -8.286 10.944 -2.589 1.00 97.25 183 THR A O 1
ATOM 1414 N N . ALA A 1 184 ? -9.684 11.161 -4.327 1.00 97.88 184 ALA A N 1
ATOM 1415 C CA . ALA A 1 184 ? -10.373 12.335 -3.803 1.00 97.88 184 ALA A CA 1
ATOM 1416 C C . ALA A 1 184 ? -11.145 12.021 -2.512 1.00 97.88 184 ALA A C 1
ATOM 1418 O O . ALA A 1 184 ? -11.015 12.764 -1.539 1.00 97.88 184 ALA A O 1
ATOM 1419 N N . LEU A 1 185 ? -11.883 10.903 -2.469 1.00 98.19 185 LEU A N 1
ATOM 1420 C CA . LEU A 1 185 ? -12.592 10.468 -1.261 1.00 98.19 185 LEU A CA 1
ATOM 1421 C C . LEU A 1 185 ? -11.616 10.170 -0.113 1.00 98.19 185 LEU A C 1
ATOM 1423 O O . LEU A 1 185 ? -11.808 10.642 1.005 1.00 98.19 185 LEU A O 1
ATOM 1427 N N . LEU A 1 186 ? -10.526 9.452 -0.388 1.00 98.25 186 LEU A N 1
ATOM 1428 C CA . LEU A 1 186 ? -9.506 9.171 0.624 1.00 98.25 186 LEU A CA 1
ATOM 1429 C C . LEU A 1 186 ? -8.788 10.441 1.099 1.00 98.25 186 LEU A C 1
ATOM 1431 O O . LEU A 1 186 ? -8.507 10.574 2.285 1.00 98.25 186 LEU A O 1
ATOM 1435 N N . SER A 1 187 ? -8.532 11.401 0.208 1.00 98.06 187 SER A N 1
ATOM 1436 C CA . SER A 1 187 ? -7.936 12.693 0.579 1.00 98.06 187 SER A CA 1
ATOM 1437 C C . SER A 1 187 ? -8.870 13.509 1.472 1.00 98.06 187 SER A C 1
ATOM 1439 O O . SER A 1 187 ? -8.415 14.160 2.409 1.00 98.06 187 SER A O 1
ATOM 1441 N N . TYR A 1 188 ? -10.178 13.449 1.212 1.00 98.12 188 TYR A N 1
ATOM 1442 C CA . TYR A 1 188 ? -11.185 14.050 2.082 1.00 98.12 188 TYR A CA 1
ATOM 1443 C C . TYR A 1 188 ? -11.174 13.403 3.475 1.00 98.12 188 TYR A C 1
ATOM 1445 O O . TYR A 1 188 ? -11.090 14.111 4.478 1.00 98.12 188 TYR A O 1
ATOM 1453 N N . LEU A 1 189 ? -11.177 12.066 3.543 1.00 98.00 189 LEU A N 1
ATOM 1454 C CA . LEU A 1 189 ? -11.081 11.338 4.812 1.00 98.00 189 LEU A CA 1
ATOM 1455 C C . LEU A 1 189 ? -9.784 11.665 5.559 1.00 98.00 189 LEU A C 1
ATOM 1457 O O . LEU A 1 189 ? -9.812 11.807 6.780 1.00 98.00 189 LEU A O 1
ATOM 1461 N N . LEU A 1 190 ? -8.667 11.804 4.841 1.00 98.00 190 LEU A N 1
ATOM 1462 C CA . LEU A 1 190 ? -7.371 12.165 5.410 1.00 98.00 190 LEU A CA 1
ATOM 1463 C C . LEU A 1 190 ? -7.412 13.548 6.063 1.00 98.00 190 LEU A C 1
ATOM 1465 O O . LEU A 1 190 ? -6.889 13.714 7.160 1.00 98.00 190 LEU A O 1
ATOM 1469 N N . GLU A 1 191 ? -8.037 14.531 5.413 1.00 97.88 191 GLU A N 1
ATOM 1470 C CA . GLU A 1 191 ? -8.181 15.878 5.971 1.00 97.88 191 GLU A CA 1
ATOM 1471 C C . GLU A 1 191 ? -9.070 15.876 7.221 1.00 97.88 191 GLU A C 1
ATOM 1473 O O . GLU A 1 191 ? -8.703 16.474 8.230 1.00 97.88 191 GLU A O 1
ATOM 1478 N N . GLU A 1 192 ? -10.200 15.157 7.195 1.00 97.12 192 GLU A N 1
ATOM 1479 C CA . GLU A 1 192 ? -11.086 15.028 8.363 1.00 97.12 192 GLU A CA 1
ATOM 1480 C C . GLU A 1 192 ? -10.416 14.328 9.557 1.00 97.12 192 GLU A C 1
ATOM 1482 O O . GLU A 1 192 ? -10.833 14.521 10.700 1.00 97.12 192 GLU A O 1
ATOM 1487 N N . ASN A 1 193 ? -9.399 13.503 9.297 1.00 96.44 193 ASN A N 1
ATOM 1488 C CA . ASN A 1 193 ? -8.751 12.640 10.283 1.00 96.44 193 ASN A CA 1
ATOM 1489 C C . ASN A 1 193 ? -7.258 12.941 10.467 1.00 96.44 193 ASN A C 1
ATOM 1491 O O . ASN A 1 193 ? -6.503 12.082 10.927 1.00 96.44 193 ASN A O 1
ATOM 1495 N N . ARG A 1 194 ? -6.822 14.157 10.129 1.00 93.62 194 ARG A N 1
ATOM 1496 C CA . ARG A 1 194 ? -5.444 14.587 10.377 1.00 93.62 194 ARG A CA 1
ATOM 1497 C C . ARG A 1 194 ? -5.131 14.537 11.876 1.00 93.62 194 ARG A C 1
ATOM 1499 O O . ARG A 1 194 ? -6.003 14.795 12.708 1.00 93.62 194 ARG A O 1
ATOM 1506 N N . ASP A 1 195 ? -3.888 14.198 12.211 1.00 90.88 195 ASP A N 1
ATOM 1507 C CA . ASP A 1 195 ? -3.374 14.146 13.587 1.00 90.88 195 ASP A CA 1
ATOM 1508 C C . ASP A 1 195 ? -4.065 13.101 14.484 1.00 90.88 195 ASP A C 1
ATOM 1510 O O . ASP A 1 195 ? -3.928 13.124 15.712 1.00 90.88 195 ASP A O 1
ATOM 1514 N N . ASN A 1 196 ? -4.799 12.153 13.892 1.00 93.25 196 ASN A N 1
ATOM 1515 C CA . ASN A 1 196 ? -5.356 11.009 14.600 1.00 93.25 196 ASN A CA 1
ATOM 1516 C C . ASN A 1 196 ? -4.788 9.686 14.060 1.00 93.25 196 ASN A C 1
ATOM 1518 O O . ASN A 1 196 ? -4.082 9.629 13.056 1.00 93.25 196 ASN A O 1
ATOM 1522 N N . HIS A 1 197 ? -5.083 8.588 14.753 1.00 93.38 197 HIS A N 1
ATOM 1523 C CA . HIS A 1 197 ? -4.508 7.280 14.438 1.00 93.38 197 HIS A CA 1
ATOM 1524 C C . HIS A 1 197 ? -4.946 6.718 13.069 1.00 93.38 197 HIS A C 1
ATOM 1526 O O . HIS A 1 197 ? -4.305 5.784 12.588 1.00 93.38 197 HIS A O 1
ATOM 1532 N N . TYR A 1 198 ? -6.001 7.248 12.439 1.00 96.69 198 TYR A N 1
ATOM 1533 C CA . TYR A 1 198 ? -6.423 6.855 11.092 1.00 96.69 198 TYR A CA 1
ATOM 1534 C C . TYR A 1 198 ? -5.538 7.434 9.995 1.00 96.69 198 TYR A C 1
ATOM 1536 O O . TYR A 1 198 ? -5.536 6.883 8.898 1.00 96.69 198 TYR A O 1
ATOM 1544 N N . GLU A 1 199 ? -4.771 8.494 10.265 1.00 96.38 199 GLU A N 1
ATOM 1545 C CA . GLU A 1 199 ? -3.936 9.148 9.256 1.00 96.38 199 GLU A CA 1
ATOM 1546 C C . GLU A 1 199 ? -3.033 8.147 8.518 1.00 96.38 199 GLU A C 1
ATOM 1548 O O . GLU A 1 199 ? -3.008 8.126 7.287 1.00 96.38 199 GLU A O 1
ATOM 1553 N N . ALA A 1 200 ? -2.348 7.269 9.256 1.00 95.88 200 ALA A N 1
ATOM 1554 C CA . ALA A 1 200 ? -1.491 6.241 8.670 1.00 95.88 200 ALA A CA 1
ATOM 1555 C C . ALA A 1 200 ? -2.282 5.256 7.790 1.00 95.88 200 ALA A C 1
ATOM 1557 O O . ALA A 1 200 ? -1.882 4.973 6.664 1.00 95.88 200 ALA A O 1
ATOM 1558 N N . VAL A 1 201 ? -3.438 4.785 8.267 1.00 96.50 201 VAL A N 1
ATOM 1559 C CA . VAL A 1 201 ? -4.290 3.827 7.540 1.00 96.50 201 VAL A CA 1
ATOM 1560 C C . VAL A 1 201 ? -4.835 4.441 6.249 1.00 96.50 201 VAL A C 1
ATOM 1562 O O . VAL A 1 201 ? -4.841 3.791 5.208 1.00 96.50 201 VAL A O 1
ATOM 1565 N N . ILE A 1 202 ? -5.261 5.705 6.292 1.00 98.12 202 ILE A N 1
ATOM 1566 C CA . ILE A 1 202 ? -5.795 6.402 5.119 1.00 98.12 202 ILE A CA 1
ATOM 1567 C C . ILE A 1 202 ? -4.683 6.655 4.092 1.00 98.12 202 ILE A C 1
ATOM 1569 O O . ILE A 1 202 ? -4.900 6.434 2.902 1.00 98.12 202 ILE A O 1
ATOM 1573 N N . ARG A 1 203 ? -3.483 7.066 4.527 1.00 97.75 203 ARG A N 1
ATOM 1574 C CA . ARG A 1 203 ? -2.321 7.232 3.633 1.00 97.75 203 ARG A CA 1
ATOM 1575 C C . ARG A 1 203 ? -1.947 5.924 2.935 1.00 97.75 203 ARG A C 1
ATOM 1577 O O . ARG A 1 203 ? -1.742 5.935 1.726 1.00 97.75 203 ARG A O 1
ATOM 1584 N N . GLU A 1 204 ? -1.939 4.806 3.660 1.00 97.00 204 GLU A N 1
ATOM 1585 C CA . GLU A 1 204 ? -1.703 3.480 3.073 1.00 97.00 204 GLU A CA 1
ATOM 1586 C C . GLU A 1 204 ? -2.756 3.089 2.020 1.00 97.00 204 GLU A C 1
ATOM 1588 O O . GLU A 1 204 ? -2.439 2.396 1.052 1.00 97.00 204 GLU A O 1
ATOM 1593 N N . GLU A 1 205 ? -4.016 3.495 2.191 1.00 97.44 205 GLU A N 1
ATOM 1594 C CA . GLU A 1 205 ? -5.065 3.234 1.196 1.00 97.44 205 GLU A CA 1
ATOM 1595 C C . GLU A 1 205 ? -4.972 4.156 -0.025 1.00 97.44 205 GLU A C 1
ATOM 1597 O O . GLU A 1 205 ? -5.298 3.723 -1.134 1.00 97.44 205 GLU A O 1
ATOM 1602 N N . ILE A 1 206 ? -4.495 5.395 0.148 1.00 97.94 206 ILE A N 1
ATOM 1603 C CA . ILE A 1 206 ? -4.174 6.295 -0.972 1.00 97.94 206 ILE A CA 1
ATOM 1604 C C . ILE A 1 206 ? -3.053 5.681 -1.806 1.00 97.94 206 ILE A C 1
ATOM 1606 O O . ILE A 1 206 ? -3.224 5.486 -3.007 1.00 97.94 206 ILE A O 1
ATOM 1610 N N . GLU A 1 207 ? -1.946 5.322 -1.157 1.00 98.19 207 GLU A N 1
ATOM 1611 C CA . GLU A 1 207 ? -0.791 4.693 -1.795 1.00 98.19 207 GLU A CA 1
ATOM 1612 C C . GLU A 1 207 ? -1.193 3.411 -2.536 1.00 98.19 207 GLU A C 1
ATOM 1614 O O . GLU A 1 207 ? -0.893 3.260 -3.719 1.00 98.19 207 GLU A O 1
ATOM 1619 N N . ARG A 1 208 ? -1.990 2.536 -1.904 1.00 96.06 208 ARG A N 1
ATOM 1620 C CA . ARG A 1 208 ? -2.509 1.326 -2.562 1.00 96.06 208 ARG A CA 1
ATOM 1621 C C . ARG A 1 208 ? -3.337 1.656 -3.807 1.00 96.06 208 ARG A C 1
ATOM 1623 O O . ARG A 1 208 ? -3.243 0.957 -4.812 1.00 96.06 208 ARG A O 1
ATOM 1630 N N . GLY A 1 209 ? -4.177 2.690 -3.753 1.00 96.81 209 GLY A N 1
ATOM 1631 C CA . GLY A 1 209 ? -4.938 3.146 -4.917 1.00 96.81 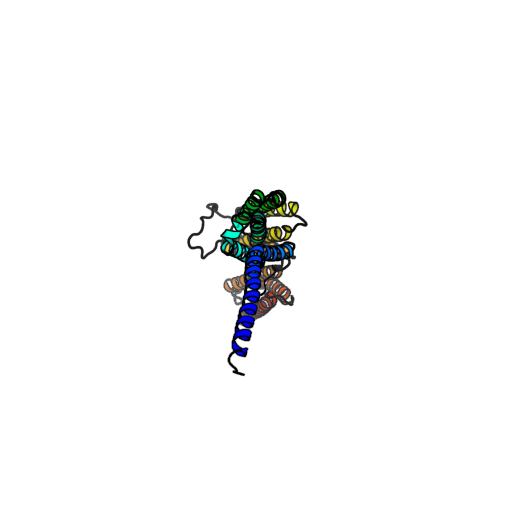209 GLY A CA 1
ATOM 1632 C C . GLY A 1 209 ? -4.025 3.579 -6.069 1.00 96.81 209 GLY A C 1
ATOM 1633 O O . GLY A 1 209 ? -4.270 3.228 -7.225 1.00 96.81 209 GLY A O 1
ATOM 1634 N N . GLU A 1 210 ? -2.943 4.288 -5.757 1.00 97.12 210 GLU A N 1
ATOM 1635 C CA . GLU A 1 210 ? -1.939 4.717 -6.734 1.00 97.12 210 GLU A CA 1
ATOM 1636 C C . GLU A 1 210 ? -1.170 3.520 -7.322 1.00 97.12 210 GLU A C 1
ATOM 1638 O O . GLU A 1 210 ? -0.999 3.442 -8.539 1.00 97.12 210 GLU A O 1
ATOM 1643 N N . GLU A 1 211 ? -0.802 2.533 -6.502 1.00 97.19 211 GLU A N 1
ATOM 1644 C CA . GLU A 1 211 ? -0.185 1.283 -6.961 1.00 97.19 211 GLU A CA 1
ATOM 1645 C C . GLU A 1 211 ? -1.104 0.468 -7.875 1.00 97.19 211 GLU A C 1
ATOM 1647 O O . GLU A 1 211 ? -0.649 -0.065 -8.890 1.00 97.19 211 GLU A O 1
ATOM 1652 N N . ILE A 1 212 ? -2.394 0.351 -7.541 1.00 96.06 212 ILE A N 1
ATOM 1653 C CA . ILE A 1 212 ? -3.379 -0.365 -8.366 1.00 96.06 212 ILE A CA 1
ATOM 1654 C C . ILE A 1 212 ? -3.479 0.296 -9.740 1.00 96.06 212 ILE A C 1
ATOM 1656 O O . ILE A 1 212 ? -3.423 -0.385 -10.766 1.00 96.06 212 ILE A O 1
ATOM 1660 N N . ARG A 1 213 ? -3.578 1.630 -9.764 1.00 96.31 213 ARG A N 1
ATOM 1661 C CA . ARG A 1 213 ? -3.609 2.411 -11.002 1.00 96.31 213 ARG A CA 1
ATOM 1662 C C . ARG A 1 213 ? -2.344 2.180 -11.830 1.00 96.31 213 ARG A C 1
ATOM 1664 O O . ARG A 1 213 ? -2.456 1.847 -13.007 1.00 96.31 213 ARG A O 1
ATOM 1671 N N . ALA A 1 214 ? -1.162 2.301 -11.227 1.00 97.44 214 ALA A N 1
ATOM 1672 C CA . ALA A 1 214 ? 0.104 2.086 -11.925 1.00 97.44 214 ALA A CA 1
ATOM 1673 C C . ALA A 1 214 ? 0.232 0.652 -12.469 1.00 97.44 214 ALA A C 1
ATOM 1675 O O . ALA A 1 214 ? 0.635 0.458 -13.614 1.00 97.44 214 ALA A O 1
ATOM 1676 N N . SER A 1 215 ? -0.200 -0.344 -11.689 1.00 95.56 215 SER A N 1
ATOM 1677 C CA . SER A 1 215 ? -0.204 -1.755 -12.097 1.00 95.56 215 SER A CA 1
ATOM 1678 C C . SER A 1 215 ? -1.084 -2.010 -13.312 1.00 95.56 215 SER A C 1
ATOM 1680 O O . SER A 1 215 ? -0.697 -2.769 -14.196 1.00 95.56 215 SER A O 1
ATOM 1682 N N . TRP A 1 216 ? -2.248 -1.364 -13.387 1.00 95.44 216 TRP A N 1
ATOM 1683 C CA . TRP A 1 216 ? -3.119 -1.496 -14.547 1.00 95.44 216 TRP A CA 1
ATOM 1684 C C . TRP A 1 216 ? -2.449 -0.9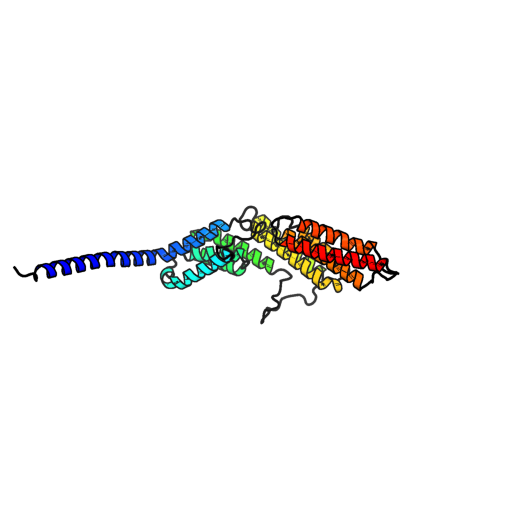59 -15.818 1.00 95.44 216 TRP A C 1
ATOM 1686 O O . TRP A 1 216 ? -2.452 -1.648 -16.838 1.00 95.44 216 TRP A O 1
ATOM 1696 N N . PHE A 1 217 ? -1.821 0.221 -15.756 1.00 96.50 217 PHE A N 1
ATOM 1697 C CA . PHE A 1 217 ? -1.106 0.788 -16.906 1.00 96.50 217 PHE A CA 1
ATOM 1698 C C . PHE A 1 217 ? 0.067 -0.086 -17.347 1.00 96.50 217 PHE A C 1
ATOM 1700 O O . PHE A 1 217 ? 0.230 -0.315 -18.543 1.00 96.50 217 PHE A O 1
ATOM 1707 N N . GLU A 1 218 ? 0.827 -0.623 -16.391 1.00 95.81 218 GLU A N 1
ATOM 1708 C CA . GLU A 1 218 ? 1.942 -1.527 -16.666 1.00 95.81 218 GLU A CA 1
ATOM 1709 C C . GLU A 1 218 ? 1.490 -2.807 -17.390 1.00 95.81 218 GLU A C 1
ATOM 1711 O O . GLU A 1 218 ? 2.147 -3.236 -18.341 1.00 95.81 218 GLU A O 1
ATOM 1716 N N . GLN A 1 219 ? 0.360 -3.390 -16.972 1.00 94.06 219 GLN A N 1
ATOM 1717 C CA . GLN A 1 219 ? -0.218 -4.601 -17.570 1.00 94.06 219 GLN A CA 1
ATOM 1718 C C . GLN A 1 219 ? -0.784 -4.360 -18.975 1.00 94.06 219 GLN A C 1
ATOM 1720 O O . GLN A 1 219 ? -0.681 -5.234 -19.830 1.00 94.06 219 GLN A O 1
ATOM 1725 N N . HIS A 1 220 ? -1.339 -3.174 -19.232 1.00 94.81 220 HIS A N 1
ATOM 1726 C CA . HIS A 1 220 ? -1.979 -2.825 -20.509 1.00 94.81 220 HIS A CA 1
ATOM 1727 C C . HIS A 1 220 ? -1.064 -1.985 -21.416 1.00 94.81 220 HIS A C 1
ATOM 1729 O O . HIS A 1 220 ? -1.515 -1.375 -22.388 1.00 94.81 220 HIS A O 1
ATOM 1735 N N . ARG A 1 221 ? 0.244 -1.925 -21.124 1.00 95.56 221 ARG A N 1
ATOM 1736 C CA . ARG A 1 221 ? 1.195 -1.034 -21.813 1.00 95.56 221 ARG A CA 1
ATOM 1737 C C . ARG A 1 221 ? 1.319 -1.278 -23.321 1.00 95.56 221 ARG A C 1
ATOM 1739 O O . ARG A 1 221 ? 1.721 -0.363 -24.036 1.00 95.56 221 ARG A O 1
ATOM 1746 N N . TYR A 1 222 ? 0.995 -2.483 -23.791 1.00 94.81 222 TYR A N 1
ATOM 1747 C CA . TYR A 1 222 ? 1.026 -2.842 -25.213 1.00 94.81 222 TYR A CA 1
ATOM 1748 C C . TYR A 1 222 ? -0.272 -2.510 -25.947 1.00 94.81 222 TYR A C 1
ATOM 1750 O O . TYR A 1 222 ? -0.239 -2.239 -27.145 1.00 94.81 222 TYR A O 1
ATOM 1758 N N . ASP A 1 223 ? -1.394 -2.491 -25.230 1.00 93.75 223 ASP A N 1
ATOM 1759 C CA . ASP A 1 223 ? -2.716 -2.234 -25.804 1.00 93.75 223 ASP A CA 1
ATOM 1760 C C . ASP A 1 223 ? -3.027 -0.732 -25.871 1.00 93.75 223 ASP A C 1
ATOM 1762 O O . ASP A 1 223 ? -3.890 -0.283 -26.629 1.00 93.75 223 ASP A O 1
ATOM 1766 N N . LEU A 1 224 ? -2.316 0.068 -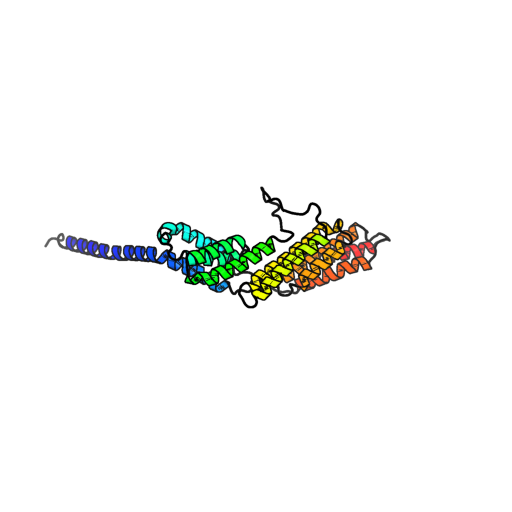25.072 1.00 93.00 224 LEU A N 1
ATOM 1767 C CA . LEU A 1 224 ? -2.547 1.499 -24.939 1.00 93.00 224 LEU A CA 1
ATOM 1768 C C . LEU A 1 224 ? -1.649 2.339 -25.859 1.00 93.00 224 LEU A C 1
ATOM 1770 O O . LEU A 1 224 ? -0.438 2.105 -25.948 1.00 93.00 224 LEU A O 1
ATOM 1774 N N . PRO A 1 225 ? -2.182 3.429 -26.445 1.00 91.12 225 PRO A N 1
ATOM 1775 C CA . PRO A 1 225 ? -1.360 4.437 -27.102 1.00 91.12 225 PRO A CA 1
ATOM 1776 C C . PRO A 1 225 ? -0.338 5.024 -26.124 1.00 91.12 225 PRO A C 1
ATOM 1778 O O . PRO A 1 225 ? -0.703 5.547 -25.067 1.00 91.12 225 PRO A O 1
ATOM 1781 N N . ASN A 1 226 ? 0.946 4.966 -26.487 1.00 91.94 226 ASN A N 1
ATOM 1782 C CA . ASN A 1 226 ? 2.059 5.394 -25.633 1.00 91.94 226 ASN A CA 1
ATOM 1783 C C . ASN A 1 226 ? 2.066 4.705 -24.253 1.00 91.94 226 ASN A C 1
ATOM 1785 O O . ASN A 1 226 ? 2.485 5.309 -23.262 1.00 91.94 226 ASN A O 1
ATOM 1789 N N . GLY A 1 227 ? 1.596 3.455 -24.171 1.00 94.12 227 GLY A N 1
ATOM 1790 C CA . GLY A 1 227 ? 1.440 2.735 -22.908 1.00 94.12 227 GLY A CA 1
ATOM 1791 C C . GLY A 1 227 ? 2.737 2.592 -22.106 1.00 94.12 227 GLY A C 1
ATOM 1792 O O . GLY A 1 227 ? 2.696 2.707 -20.884 1.00 94.12 227 GLY A O 1
ATOM 1793 N N . GLN A 1 228 ? 3.896 2.468 -22.766 1.00 94.88 228 GLN A N 1
ATOM 1794 C CA . GLN A 1 228 ? 5.211 2.469 -22.102 1.00 94.88 228 GLN A CA 1
ATOM 1795 C C . GLN A 1 228 ? 5.463 3.779 -21.336 1.00 94.88 228 GLN A C 1
ATOM 1797 O O . GLN A 1 228 ? 5.700 3.764 -20.131 1.00 94.88 228 GLN A O 1
ATOM 1802 N N . VAL A 1 229 ? 5.329 4.925 -22.015 1.00 95.81 229 VAL A N 1
ATOM 1803 C CA . VAL A 1 229 ? 5.529 6.256 -21.412 1.00 95.81 229 VAL A CA 1
ATOM 1804 C C . VAL A 1 229 ? 4.521 6.507 -20.290 1.00 95.81 229 VAL A C 1
ATOM 1806 O O . VAL A 1 229 ? 4.883 7.033 -19.239 1.00 95.81 229 VAL A O 1
ATOM 1809 N N . ARG A 1 230 ? 3.260 6.093 -20.481 1.00 96.19 230 ARG A N 1
ATOM 1810 C CA . ARG A 1 230 ? 2.225 6.196 -19.442 1.00 96.19 230 ARG A CA 1
ATOM 1811 C C . ARG A 1 230 ? 2.572 5.357 -18.211 1.00 96.19 230 ARG A C 1
ATOM 1813 O O . ARG A 1 230 ? 2.487 5.870 -17.104 1.00 96.19 230 ARG A O 1
ATOM 1820 N N . SER A 1 231 ? 3.027 4.119 -18.395 1.00 97.62 231 SER A N 1
ATOM 1821 C CA . SER A 1 231 ? 3.421 3.230 -17.292 1.00 97.62 231 SER A CA 1
ATOM 1822 C C . SER A 1 231 ? 4.569 3.815 -16.469 1.00 97.62 231 SER A C 1
ATOM 1824 O O . SER A 1 231 ? 4.486 3.863 -15.243 1.00 97.62 231 SER A O 1
ATOM 1826 N N . ILE A 1 232 ? 5.601 4.343 -17.141 1.00 98.19 232 ILE A N 1
ATOM 1827 C CA . ILE A 1 232 ? 6.717 5.038 -16.483 1.00 98.19 232 ILE A CA 1
ATOM 1828 C C . ILE A 1 232 ? 6.201 6.236 -15.680 1.00 98.19 232 ILE A C 1
ATOM 1830 O O . ILE A 1 232 ? 6.544 6.385 -14.509 1.00 98.19 232 ILE A O 1
ATOM 1834 N N . SER A 1 233 ? 5.351 7.073 -16.283 1.00 97.75 233 SER A N 1
ATOM 1835 C CA . SER A 1 233 ? 4.814 8.265 -15.621 1.00 97.75 233 SER A CA 1
ATOM 1836 C C . SER A 1 233 ? 3.981 7.925 -14.381 1.00 97.75 233 SER A C 1
ATOM 1838 O O . SER A 1 233 ? 4.049 8.653 -13.390 1.00 97.75 233 SER A O 1
ATOM 1840 N N . GLU A 1 234 ? 3.203 6.843 -14.413 1.00 97.94 234 GLU A N 1
ATOM 1841 C CA . GLU A 1 234 ? 2.394 6.409 -13.270 1.00 97.94 234 GLU A CA 1
ATOM 1842 C C . GLU A 1 234 ? 3.267 5.835 -12.144 1.00 97.94 234 GLU A C 1
ATOM 1844 O O . GLU A 1 234 ? 3.067 6.188 -10.983 1.00 97.94 234 GLU A O 1
ATOM 1849 N N . LEU A 1 235 ? 4.305 5.050 -12.454 1.00 98.44 235 LEU A N 1
ATOM 1850 C CA . LEU A 1 235 ? 5.258 4.584 -11.438 1.00 98.44 235 LEU A CA 1
ATOM 1851 C C . LEU A 1 235 ? 6.082 5.737 -10.837 1.00 98.44 235 LEU A C 1
ATOM 1853 O O . LEU A 1 235 ? 6.259 5.801 -9.622 1.00 98.44 235 LEU A O 1
ATOM 1857 N N . GLN A 1 236 ? 6.521 6.707 -11.645 1.00 98.38 236 GLN A N 1
ATOM 1858 C CA . GLN A 1 236 ? 7.165 7.932 -11.147 1.00 98.38 236 GLN A CA 1
ATOM 1859 C C . GLN A 1 236 ? 6.239 8.735 -10.221 1.00 98.38 236 GLN A C 1
ATOM 1861 O O . GLN A 1 236 ? 6.684 9.297 -9.213 1.00 98.38 236 GLN A O 1
ATOM 1866 N N . ARG A 1 237 ? 4.937 8.780 -10.528 1.00 97.75 237 ARG A N 1
ATOM 1867 C CA . ARG A 1 237 ? 3.928 9.405 -9.665 1.00 97.75 237 ARG A CA 1
ATOM 1868 C C . ARG A 1 237 ? 3.837 8.692 -8.312 1.00 97.75 237 ARG A C 1
ATOM 1870 O O . ARG A 1 237 ? 3.833 9.386 -7.298 1.00 97.75 237 ARG A O 1
ATOM 1877 N N . VAL A 1 238 ? 3.825 7.356 -8.283 1.00 98.31 238 VAL A N 1
ATOM 1878 C CA . VAL A 1 238 ? 3.833 6.572 -7.031 1.00 98.31 238 VAL A CA 1
ATOM 1879 C C . VAL A 1 238 ? 5.079 6.891 -6.198 1.00 98.31 238 VAL A C 1
ATOM 1881 O O . VAL A 1 238 ? 4.954 7.240 -5.026 1.00 98.31 238 VAL A O 1
ATOM 1884 N N . VAL A 1 239 ? 6.273 6.856 -6.803 1.00 98.25 239 VAL A N 1
ATOM 1885 C CA . VAL A 1 239 ? 7.541 7.146 -6.105 1.00 98.25 239 VAL A CA 1
ATOM 1886 C C . VAL A 1 239 ? 7.551 8.564 -5.524 1.00 98.25 239 VAL A C 1
ATOM 1888 O O . VAL A 1 239 ? 7.874 8.760 -4.354 1.00 98.25 239 VAL A O 1
ATOM 1891 N N . SER A 1 240 ? 7.173 9.565 -6.322 1.00 97.69 240 SER A N 1
ATOM 1892 C CA . SER A 1 240 ? 7.241 10.973 -5.906 1.00 97.69 240 SER A CA 1
ATOM 1893 C C . SER A 1 240 ? 6.229 11.343 -4.820 1.00 97.69 240 SER A C 1
ATOM 1895 O O . SER A 1 240 ? 6.543 12.150 -3.944 1.00 97.69 240 SER A O 1
ATOM 1897 N N . ARG A 1 241 ? 5.024 10.764 -4.846 1.00 97.25 241 ARG A N 1
ATOM 1898 C CA . ARG A 1 241 ? 3.967 11.067 -3.868 1.00 97.25 241 ARG A CA 1
ATOM 1899 C C . ARG A 1 241 ? 4.159 10.334 -2.542 1.00 97.25 241 ARG A C 1
ATOM 1901 O O . ARG A 1 241 ? 3.779 10.873 -1.503 1.00 97.25 241 ARG A O 1
ATOM 1908 N N . ASN A 1 242 ? 4.815 9.174 -2.560 1.00 97.75 242 ASN A N 1
ATOM 1909 C CA . ASN A 1 242 ? 4.939 8.293 -1.396 1.00 97.75 242 ASN A CA 1
ATOM 1910 C C . ASN A 1 242 ? 6.369 8.231 -0.830 1.00 97.75 242 ASN A C 1
ATOM 1912 O O . ASN A 1 242 ? 6.776 7.230 -0.253 1.00 97.75 242 ASN A O 1
ATOM 1916 N N . ALA A 1 243 ? 7.126 9.333 -0.914 1.00 96.50 243 ALA A N 1
ATOM 1917 C CA . ALA A 1 243 ? 8.511 9.415 -0.422 1.00 96.50 243 ALA A CA 1
ATOM 1918 C C . ALA A 1 243 ? 8.690 9.118 1.081 1.00 96.50 243 ALA A C 1
ATOM 1920 O O . ALA A 1 243 ? 9.778 8.767 1.525 1.00 96.50 243 ALA A O 1
ATOM 1921 N N . ALA A 1 244 ? 7.630 9.288 1.875 1.00 96.25 244 ALA A N 1
ATOM 1922 C CA . ALA A 1 244 ? 7.636 8.983 3.304 1.00 96.25 244 ALA A CA 1
ATOM 1923 C C . ALA A 1 244 ? 7.146 7.560 3.630 1.00 96.25 244 ALA A C 1
ATOM 1925 O O . ALA A 1 244 ? 7.147 7.194 4.801 1.00 96.25 244 ALA A O 1
ATOM 1926 N N . SER A 1 245 ? 6.689 6.789 2.641 1.00 97.62 245 SER A N 1
ATOM 1927 C CA . SER A 1 245 ? 6.183 5.435 2.863 1.00 97.62 245 SER A CA 1
ATOM 1928 C C . SER A 1 245 ? 7.306 4.476 3.247 1.00 97.62 245 SER A C 1
ATOM 1930 O O . SER A 1 245 ? 8.426 4.569 2.738 1.00 97.62 245 SER A O 1
ATOM 1932 N N . LYS A 1 246 ? 6.979 3.491 4.087 1.00 96.12 246 LYS A N 1
ATOM 1933 C CA . LYS A 1 246 ? 7.830 2.319 4.336 1.00 96.12 246 LYS A CA 1
ATOM 1934 C C . LYS A 1 246 ? 8.151 1.541 3.049 1.00 96.12 246 LYS A C 1
ATOM 1936 O O . LYS A 1 246 ? 9.205 0.922 2.970 1.00 96.12 246 LYS A O 1
ATOM 1941 N N . GLU A 1 247 ? 7.279 1.616 2.042 1.00 96.88 247 GLU A N 1
ATOM 1942 C CA . GLU A 1 247 ? 7.419 0.928 0.752 1.00 96.88 247 GLU A CA 1
ATOM 1943 C C . GLU A 1 247 ? 8.168 1.771 -0.297 1.00 96.88 247 GLU A C 1
ATOM 1945 O O . GLU A 1 247 ? 8.330 1.350 -1.439 1.00 96.88 247 GLU A O 1
ATOM 1950 N N . TYR A 1 248 ? 8.680 2.954 0.060 1.00 97.50 248 TYR A N 1
ATOM 1951 C CA . TYR A 1 248 ? 9.334 3.858 -0.894 1.00 97.50 248 TYR A CA 1
ATOM 1952 C C . TYR A 1 248 ? 10.444 3.182 -1.722 1.00 97.50 248 TYR A C 1
ATOM 1954 O O . TYR A 1 248 ? 10.497 3.330 -2.945 1.00 97.50 248 TYR A O 1
ATOM 1962 N N . LEU A 1 249 ? 11.305 2.388 -1.076 1.00 97.50 249 LEU A N 1
ATOM 1963 C CA . LEU A 1 249 ? 12.376 1.659 -1.764 1.00 97.50 249 LEU A CA 1
ATOM 1964 C C . LEU A 1 249 ? 11.831 0.576 -2.705 1.00 97.50 249 LEU A C 1
ATOM 1966 O O . LEU A 1 249 ? 12.407 0.344 -3.768 1.00 97.50 249 LEU A O 1
ATOM 1970 N N . ARG A 1 250 ? 10.699 -0.047 -2.355 1.00 97.44 250 ARG A N 1
ATOM 1971 C CA . ARG A 1 250 ? 10.002 -1.014 -3.210 1.00 97.44 250 ARG A CA 1
ATOM 1972 C C . ARG A 1 250 ? 9.452 -0.340 -4.467 1.00 97.44 250 ARG A C 1
ATOM 1974 O O . ARG A 1 250 ? 9.576 -0.898 -5.555 1.00 97.44 250 ARG A O 1
ATOM 1981 N N . HIS A 1 251 ? 8.928 0.879 -4.345 1.00 98.19 251 HIS A N 1
ATOM 1982 C CA . HIS A 1 251 ? 8.448 1.663 -5.490 1.00 98.19 251 HIS A CA 1
ATOM 1983 C C . HIS A 1 251 ? 9.576 2.063 -6.430 1.00 98.19 251 HIS A C 1
ATOM 1985 O O . HIS A 1 251 ? 9.434 1.951 -7.648 1.00 98.19 251 HIS A O 1
ATOM 1991 N N . MET A 1 252 ? 10.716 2.486 -5.875 1.00 98.38 252 MET A N 1
ATOM 1992 C CA . MET A 1 252 ? 11.912 2.782 -6.668 1.00 98.38 252 MET A CA 1
ATOM 1993 C C . MET A 1 252 ? 12.412 1.549 -7.422 1.00 98.38 252 MET A C 1
ATOM 1995 O O . MET A 1 252 ? 12.726 1.655 -8.606 1.00 98.38 252 MET A O 1
ATOM 1999 N N . LEU A 1 253 ? 12.449 0.387 -6.758 1.00 97.75 253 LEU A N 1
ATOM 2000 C CA . LEU A 1 253 ? 12.802 -0.880 -7.397 1.00 97.75 253 LEU A CA 1
ATOM 2001 C C . LEU A 1 253 ? 11.866 -1.202 -8.553 1.00 97.75 253 LEU A C 1
ATOM 2003 O O . LEU A 1 253 ? 12.335 -1.425 -9.661 1.00 97.75 253 LEU A O 1
ATOM 2007 N N . ARG A 1 254 ? 10.551 -1.147 -8.332 1.00 98.19 254 ARG A N 1
ATOM 2008 C CA . ARG A 1 254 ? 9.567 -1.427 -9.381 1.00 98.19 254 ARG A CA 1
ATOM 2009 C C . ARG A 1 254 ? 9.715 -0.497 -10.590 1.00 98.19 254 ARG A C 1
ATOM 2011 O O . ARG A 1 254 ? 9.578 -0.941 -11.726 1.00 98.19 254 ARG A O 1
ATOM 2018 N N . LEU A 1 255 ? 10.020 0.784 -10.367 1.00 98.56 255 LEU A N 1
ATOM 2019 C CA . LEU A 1 255 ? 10.306 1.718 -11.458 1.00 98.56 255 LEU A CA 1
ATOM 2020 C C . LEU A 1 255 ? 11.597 1.347 -12.206 1.00 98.56 255 LEU A C 1
ATOM 2022 O O . LEU A 1 255 ? 11.602 1.368 -13.435 1.00 98.56 255 LEU A O 1
ATOM 2026 N N . ALA A 1 256 ? 12.667 0.987 -11.489 1.00 98.44 256 ALA A N 1
ATOM 2027 C CA . ALA A 1 256 ? 13.920 0.530 -12.095 1.00 98.44 256 ALA A CA 1
ATOM 2028 C C . ALA A 1 256 ? 13.706 -0.725 -12.952 1.00 98.44 256 ALA A C 1
ATOM 2030 O O . ALA A 1 256 ? 14.204 -0.806 -14.070 1.00 98.44 256 ALA A O 1
ATOM 2031 N N . GLU A 1 257 ? 12.898 -1.661 -12.454 1.00 98.25 257 GLU A N 1
ATOM 2032 C CA . GLU A 1 257 ? 12.533 -2.896 -13.148 1.00 98.25 257 GLU A CA 1
ATOM 2033 C C . GLU A 1 257 ? 11.785 -2.636 -14.451 1.00 98.25 257 GLU A C 1
ATOM 2035 O O . GLU A 1 257 ? 12.058 -3.298 -15.447 1.00 98.25 257 GLU A O 1
ATOM 2040 N N . LEU A 1 258 ? 10.880 -1.652 -14.491 1.00 98.38 258 LEU A N 1
ATOM 2041 C CA . LEU A 1 258 ? 10.224 -1.299 -15.747 1.00 98.38 258 LEU A CA 1
ATOM 2042 C C . LEU A 1 258 ? 11.234 -0.763 -16.773 1.00 98.38 258 LEU A C 1
ATOM 2044 O O . LEU A 1 258 ? 11.162 -1.141 -17.938 1.00 98.38 258 LEU A O 1
ATOM 2048 N N . TYR A 1 259 ? 12.177 0.091 -16.365 1.00 98.62 259 TYR A N 1
ATOM 2049 C CA . TYR A 1 259 ? 13.225 0.572 -17.273 1.00 98.62 259 TYR A CA 1
ATOM 2050 C C . TYR A 1 259 ? 14.123 -0.563 -17.780 1.00 98.62 259 TYR A C 1
ATOM 2052 O O . TYR A 1 259 ? 14.422 -0.610 -18.973 1.00 98.62 259 TYR A O 1
ATOM 2060 N N . ASP A 1 260 ? 14.500 -1.490 -16.899 1.00 98.38 260 ASP A N 1
ATOM 2061 C CA . ASP A 1 260 ? 15.261 -2.694 -17.238 1.00 98.38 260 ASP A CA 1
ATOM 2062 C C . ASP A 1 260 ? 14.518 -3.551 -18.284 1.00 98.38 260 ASP A C 1
ATOM 2064 O O . ASP A 1 260 ? 15.051 -3.858 -19.355 1.00 98.38 260 ASP A O 1
ATOM 2068 N N . ILE A 1 261 ? 13.239 -3.846 -18.031 1.00 98.06 261 ILE A N 1
ATOM 2069 C CA . ILE A 1 261 ? 12.371 -4.585 -18.956 1.00 98.06 261 ILE A CA 1
ATOM 2070 C C . ILE A 1 261 ? 12.294 -3.883 -20.318 1.00 98.06 261 ILE A C 1
ATOM 2072 O O . ILE A 1 261 ? 12.459 -4.522 -21.355 1.00 98.06 261 ILE A O 1
ATOM 2076 N N . LEU A 1 262 ? 12.092 -2.563 -20.337 1.00 98.00 262 LEU A N 1
ATOM 2077 C CA . LEU A 1 262 ? 12.018 -1.798 -21.583 1.00 98.00 262 LEU A CA 1
ATOM 2078 C C . LEU A 1 262 ? 13.345 -1.803 -22.352 1.00 98.00 262 LEU A C 1
ATOM 2080 O O . LEU A 1 262 ? 13.330 -1.813 -23.583 1.00 98.00 262 LEU A O 1
ATOM 2084 N N . ALA A 1 263 ? 14.485 -1.806 -21.657 1.00 98.19 263 ALA A N 1
ATOM 2085 C CA . ALA A 1 263 ? 15.800 -1.903 -22.285 1.00 98.19 263 ALA A CA 1
ATOM 2086 C C . ALA A 1 263 ? 15.999 -3.271 -22.958 1.00 98.19 263 ALA A C 1
ATOM 2088 O O . ALA A 1 263 ? 16.466 -3.328 -24.098 1.00 98.19 263 ALA A O 1
ATOM 2089 N N . HIS A 1 264 ? 15.587 -4.356 -22.296 1.00 98.38 264 HIS A N 1
ATOM 2090 C CA . HIS A 1 264 ? 15.587 -5.698 -22.880 1.00 98.38 264 HIS A CA 1
ATOM 2091 C C . HIS A 1 264 ? 14.653 -5.791 -24.092 1.00 98.38 264 HIS A C 1
ATOM 2093 O O . HIS A 1 264 ? 15.089 -6.195 -25.168 1.00 98.38 264 HIS A O 1
ATOM 2099 N N . GLU A 1 265 ? 13.405 -5.336 -23.961 1.00 97.31 265 GLU A N 1
ATOM 2100 C CA . GLU A 1 265 ? 12.428 -5.326 -25.059 1.00 97.31 265 GLU A CA 1
ATOM 2101 C C . GLU A 1 265 ? 12.918 -4.516 -26.267 1.00 97.31 265 GLU A C 1
ATOM 2103 O O . GLU A 1 265 ? 12.700 -4.904 -27.416 1.00 97.31 265 GLU A O 1
ATOM 2108 N N . TYR A 1 266 ? 13.609 -3.397 -26.029 1.00 97.38 266 TYR A N 1
ATOM 2109 C CA . TYR A 1 266 ? 14.200 -2.597 -27.096 1.00 97.38 266 TYR A CA 1
ATOM 2110 C C . TYR A 1 266 ? 15.287 -3.364 -27.855 1.00 97.38 266 TYR A C 1
ATOM 2112 O O . TYR A 1 266 ? 15.273 -3.369 -29.084 1.00 97.38 266 TYR A O 1
ATOM 2120 N N . VAL A 1 267 ? 16.195 -4.030 -27.139 1.00 97.69 267 VAL A N 1
ATOM 2121 C CA . VAL A 1 267 ? 17.282 -4.825 -27.732 1.00 97.69 267 VAL A CA 1
ATOM 2122 C C . VAL A 1 267 ? 16.746 -6.043 -28.487 1.00 97.69 267 VAL A C 1
ATOM 2124 O O . VAL A 1 267 ? 17.274 -6.394 -29.542 1.00 97.69 267 VAL A O 1
ATOM 2127 N N . GLU A 1 268 ? 15.684 -6.677 -27.990 1.00 96.69 268 GLU A N 1
ATOM 2128 C CA . GLU A 1 268 ? 15.016 -7.780 -28.687 1.00 96.69 268 GLU A CA 1
ATOM 2129 C C . GLU A 1 268 ? 14.340 -7.317 -29.984 1.00 96.69 268 GLU A C 1
ATOM 2131 O O . GLU A 1 268 ? 14.428 -7.995 -31.010 1.00 96.69 268 GLU A O 1
ATOM 2136 N N . ALA A 1 269 ? 13.684 -6.154 -29.960 1.00 96.25 269 ALA A N 1
ATOM 2137 C CA . ALA A 1 269 ? 13.015 -5.590 -31.129 1.00 96.25 269 ALA A CA 1
ATOM 2138 C C . ALA A 1 269 ? 14.002 -5.017 -32.159 1.00 96.25 269 ALA A C 1
ATOM 2140 O O . ALA A 1 269 ? 13.765 -5.104 -33.367 1.00 96.25 269 ALA A O 1
ATOM 2141 N N . VAL A 1 270 ? 15.097 -4.420 -31.688 1.00 96.75 270 VAL A N 1
ATOM 2142 C CA . VAL A 1 270 ? 16.130 -3.779 -32.500 1.00 96.75 270 VAL A CA 1
ATOM 2143 C C . VAL A 1 270 ? 17.493 -4.301 -32.038 1.00 96.75 270 VAL A C 1
ATOM 2145 O O . VAL A 1 270 ? 18.082 -3.746 -31.111 1.00 96.75 270 VAL A O 1
ATOM 2148 N N . PRO A 1 271 ? 18.017 -5.372 -32.665 1.00 95.00 271 PRO A N 1
ATOM 2149 C CA . PRO A 1 271 ? 19.286 -5.957 -32.253 1.00 95.00 271 PRO A CA 1
ATOM 2150 C C . PRO A 1 271 ? 20.451 -4.959 -32.348 1.00 95.00 271 PRO A C 1
ATOM 2152 O O . PRO A 1 271 ? 20.495 -4.189 -33.310 1.00 95.00 271 PRO A O 1
ATOM 2155 N N . PRO A 1 272 ? 21.455 -5.009 -31.451 1.00 94.00 272 PRO A N 1
ATOM 2156 C CA . PRO A 1 272 ? 22.525 -4.005 -31.407 1.00 94.00 272 PRO A CA 1
ATOM 2157 C C . PRO A 1 272 ? 23.458 -4.013 -32.626 1.00 94.00 272 PRO A C 1
ATOM 2159 O O . PRO A 1 272 ? 24.113 -3.018 -32.919 1.00 94.00 272 PRO A O 1
ATOM 2162 N N . VAL A 1 273 ? 23.494 -5.131 -33.355 1.00 92.75 273 VAL A N 1
ATOM 2163 C CA . VAL A 1 273 ? 24.205 -5.284 -34.637 1.00 92.75 273 VAL A CA 1
ATOM 2164 C C . VAL A 1 273 ? 23.467 -4.633 -35.815 1.00 92.75 273 VAL A C 1
ATOM 2166 O O . VAL A 1 273 ? 24.021 -4.523 -36.909 1.00 92.75 273 VAL A O 1
ATOM 2169 N N . SER A 1 274 ? 22.200 -4.251 -35.631 1.00 92.12 274 SER A N 1
ATOM 2170 C CA . SER A 1 274 ? 21.385 -3.628 -36.671 1.00 92.12 274 SER A CA 1
ATOM 2171 C C . SER A 1 274 ? 21.773 -2.165 -36.877 1.00 92.12 274 SER A C 1
ATOM 2173 O O . SER A 1 274 ? 22.102 -1.453 -35.932 1.00 92.12 274 SER A O 1
ATOM 2175 N N . LEU A 1 275 ? 21.647 -1.682 -38.116 1.00 91.25 275 LEU A N 1
ATOM 2176 C CA . LEU A 1 275 ? 21.794 -0.257 -38.439 1.00 91.25 275 LEU A CA 1
ATOM 2177 C C . LEU A 1 275 ? 20.673 0.606 -37.844 1.00 91.25 275 LEU A C 1
ATOM 2179 O O . LEU A 1 275 ? 20.859 1.808 -37.678 1.00 91.25 275 LEU A O 1
ATOM 2183 N N . ASP A 1 276 ? 19.530 -0.006 -37.530 1.00 94.44 276 ASP A N 1
ATOM 2184 C CA . ASP A 1 276 ? 18.375 0.678 -36.942 1.00 94.44 276 ASP A CA 1
ATOM 2185 C C . ASP A 1 276 ? 18.516 0.878 -35.424 1.00 94.44 276 ASP A C 1
ATOM 2187 O O . ASP A 1 276 ? 17.665 1.517 -34.804 1.00 94.44 276 ASP A O 1
ATOM 2191 N N . PHE A 1 277 ? 19.575 0.332 -34.813 1.00 96.25 277 PHE A N 1
ATOM 2192 C CA . PHE A 1 277 ? 19.841 0.501 -33.391 1.00 96.25 277 PHE A CA 1
ATOM 2193 C C . PHE A 1 277 ? 20.232 1.948 -33.086 1.00 96.25 277 PHE A C 1
ATOM 2195 O O . PHE A 1 277 ? 21.300 2.414 -33.480 1.00 96.25 277 PHE A O 1
ATOM 2202 N N . ASP A 1 278 ? 19.382 2.644 -32.335 1.00 96.69 278 ASP A N 1
ATOM 2203 C CA . ASP A 1 278 ? 19.660 3.961 -31.768 1.00 96.69 278 ASP A CA 1
ATOM 2204 C C . ASP A 1 278 ? 20.275 3.823 -30.359 1.00 96.69 278 ASP A C 1
ATOM 2206 O O . ASP A 1 278 ? 19.578 3.415 -29.420 1.00 96.69 278 ASP A O 1
ATOM 2210 N N . PRO A 1 279 ? 21.563 4.171 -30.176 1.00 94.94 279 PRO A N 1
ATOM 2211 C CA . PRO A 1 279 ? 22.216 4.114 -28.875 1.00 94.94 279 PRO A CA 1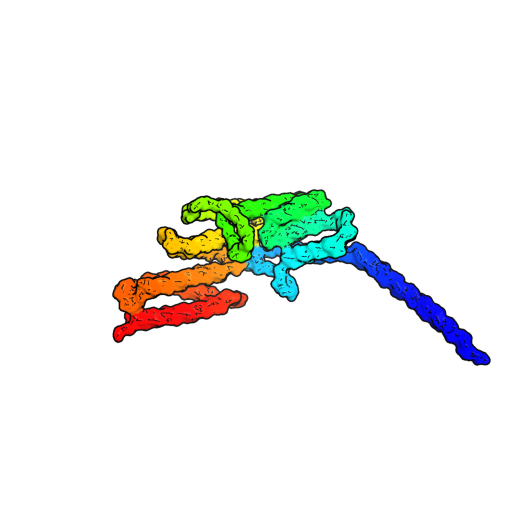
ATOM 2212 C C . PRO A 1 279 ? 21.687 5.125 -27.866 1.00 94.94 279 PRO A C 1
ATOM 2214 O O . PRO A 1 279 ? 21.716 4.846 -26.672 1.00 94.94 279 PRO A O 1
ATOM 2217 N N . ALA A 1 280 ? 21.240 6.298 -28.320 1.00 96.31 280 ALA A N 1
ATOM 2218 C CA . ALA A 1 280 ? 20.757 7.336 -27.416 1.00 96.31 280 ALA A CA 1
ATOM 2219 C C . ALA A 1 280 ? 19.466 6.871 -26.742 1.00 96.31 280 ALA A C 1
ATOM 2221 O O . ALA A 1 280 ? 19.348 6.920 -25.522 1.00 96.31 280 ALA A O 1
ATOM 2222 N N . ARG A 1 281 ? 18.554 6.290 -27.530 1.00 95.25 281 ARG A N 1
ATOM 2223 C CA . ARG A 1 281 ? 17.313 5.710 -27.016 1.00 95.25 281 ARG A CA 1
ATOM 2224 C C . ARG A 1 281 ? 17.548 4.561 -26.032 1.00 95.25 281 ARG A C 1
ATOM 2226 O O . ARG A 1 281 ? 16.801 4.433 -25.069 1.00 95.25 281 ARG A O 1
ATOM 2233 N N . PHE A 1 282 ? 18.560 3.724 -26.268 1.00 97.50 282 PHE A N 1
ATOM 2234 C CA . PHE A 1 282 ? 18.945 2.691 -25.303 1.00 97.50 282 PHE A CA 1
ATOM 2235 C C . PHE A 1 282 ? 19.464 3.312 -24.002 1.00 97.50 282 PHE A C 1
ATOM 2237 O O . PHE A 1 282 ? 19.046 2.908 -22.918 1.00 97.50 282 PHE A O 1
ATOM 2244 N N . GLN A 1 283 ? 20.323 4.330 -24.104 1.00 96.94 283 GLN A N 1
ATOM 2245 C CA . GLN A 1 283 ? 20.889 5.009 -22.941 1.00 96.94 283 GLN A CA 1
ATOM 2246 C C . GLN A 1 283 ? 19.816 5.695 -22.084 1.00 96.94 283 GLN A C 1
ATOM 2248 O O . GLN A 1 283 ? 19.874 5.608 -20.860 1.00 96.94 283 GLN A O 1
ATOM 2253 N N . ASP A 1 284 ? 18.789 6.274 -22.714 1.00 97.31 284 ASP A N 1
ATOM 2254 C CA . ASP A 1 284 ? 17.638 6.880 -22.031 1.00 97.31 284 ASP A CA 1
ATOM 2255 C C . ASP A 1 284 ? 16.845 5.879 -21.162 1.00 97.31 284 ASP A C 1
ATOM 2257 O O . ASP A 1 284 ? 16.103 6.290 -20.267 1.00 97.31 284 ASP A O 1
ATOM 2261 N N . LEU A 1 285 ? 16.987 4.569 -21.405 1.00 97.69 285 LEU A N 1
ATOM 2262 C CA . LEU A 1 285 ? 16.410 3.502 -20.578 1.00 97.69 285 LEU A CA 1
ATOM 2263 C C . LEU A 1 285 ? 17.399 3.001 -19.517 1.00 97.69 285 LEU A C 1
ATOM 2265 O O . LEU A 1 285 ? 17.007 2.737 -18.381 1.00 97.69 285 LEU A O 1
ATOM 2269 N N . VAL A 1 286 ? 18.681 2.897 -19.873 1.00 98.12 286 VAL A N 1
ATOM 2270 C CA . VAL A 1 286 ? 19.740 2.390 -18.989 1.00 98.12 286 VAL A CA 1
ATOM 2271 C C . VAL A 1 286 ? 20.041 3.353 -17.841 1.00 98.12 286 VAL A C 1
ATOM 2273 O O . VAL A 1 286 ? 20.097 2.916 -16.691 1.00 98.12 286 VAL A O 1
ATOM 2276 N N . ASP A 1 287 ? 20.213 4.647 -18.125 1.00 98.25 287 ASP A N 1
ATOM 2277 C CA . ASP A 1 287 ? 20.628 5.632 -17.118 1.00 98.25 287 ASP A CA 1
ATOM 2278 C C . ASP A 1 287 ? 19.644 5.717 -15.936 1.00 98.25 287 ASP A C 1
ATOM 2280 O O . ASP A 1 287 ? 20.088 5.622 -14.784 1.00 98.25 287 ASP A O 1
ATOM 2284 N N . PRO A 1 288 ? 18.314 5.824 -16.155 1.00 98.06 288 PRO A N 1
ATOM 2285 C CA . PRO A 1 288 ? 17.357 5.820 -15.054 1.00 98.06 288 PRO A CA 1
ATOM 2286 C C . PRO A 1 288 ? 17.352 4.511 -14.258 1.00 98.06 288 PRO A C 1
ATOM 2288 O O . PRO A 1 288 ? 17.293 4.563 -13.029 1.00 98.06 288 PRO A O 1
ATOM 2291 N N . ALA A 1 289 ? 17.435 3.349 -14.920 1.00 98.19 289 ALA A N 1
ATOM 2292 C CA . ALA A 1 289 ? 17.459 2.050 -14.241 1.00 98.19 289 ALA A CA 1
ATOM 2293 C C . ALA A 1 289 ? 18.666 1.929 -13.302 1.00 98.19 289 ALA A C 1
ATOM 2295 O O . ALA A 1 289 ? 18.503 1.616 -12.121 1.00 98.19 289 ALA A O 1
ATOM 2296 N N . VAL A 1 290 ? 19.867 2.234 -13.808 1.00 98.31 290 VAL A N 1
ATOM 2297 C CA . VAL A 1 290 ? 21.110 2.203 -13.024 1.00 98.31 290 VAL A CA 1
ATOM 2298 C C . VAL A 1 290 ? 21.010 3.153 -11.838 1.00 98.31 290 VAL A C 1
ATOM 2300 O O . VAL A 1 290 ? 21.224 2.733 -10.702 1.00 98.31 290 VAL A O 1
ATOM 2303 N N . HIS A 1 291 ? 20.602 4.403 -12.073 1.00 98.38 291 HIS A N 1
ATOM 2304 C CA . HIS A 1 291 ? 20.495 5.397 -11.010 1.00 98.38 291 HIS A CA 1
ATOM 2305 C C . HIS A 1 291 ? 19.522 4.976 -9.896 1.00 98.38 291 HIS A C 1
ATOM 2307 O O . HIS A 1 291 ? 19.808 5.153 -8.706 1.00 98.38 291 HIS A O 1
ATOM 2313 N N . LEU A 1 292 ? 18.370 4.403 -10.258 1.00 98.31 292 LEU A N 1
ATOM 2314 C CA . LEU A 1 292 ? 17.383 3.926 -9.291 1.00 98.31 292 LEU A CA 1
ATOM 2315 C C . LEU A 1 292 ? 17.903 2.723 -8.499 1.00 98.31 292 LEU A C 1
ATOM 2317 O O . LEU A 1 292 ? 17.787 2.717 -7.271 1.00 98.31 292 LEU A O 1
ATOM 2321 N N . TYR A 1 293 ? 18.518 1.738 -9.160 1.00 98.44 293 TYR A N 1
ATOM 2322 C CA . TYR A 1 293 ? 19.102 0.596 -8.462 1.00 98.44 293 TYR A CA 1
ATOM 2323 C C . TYR A 1 293 ? 20.235 1.004 -7.520 1.00 98.44 293 TYR A C 1
ATOM 2325 O O . TYR A 1 293 ? 20.270 0.532 -6.386 1.00 98.44 293 TYR A O 1
ATOM 2333 N N . GLU A 1 294 ? 21.128 1.902 -7.939 1.00 98.00 294 GLU A N 1
ATOM 2334 C CA . GLU A 1 294 ? 22.189 2.441 -7.081 1.00 98.00 294 GLU A CA 1
ATOM 2335 C C . GLU A 1 294 ? 21.610 3.156 -5.858 1.00 98.00 294 GLU A C 1
ATOM 2337 O O . GLU A 1 294 ? 22.047 2.928 -4.726 1.00 98.00 294 GLU A O 1
ATOM 2342 N N . SER A 1 295 ? 20.575 3.973 -6.069 1.00 97.12 295 SER A N 1
ATOM 2343 C CA . SER A 1 295 ? 19.897 4.695 -4.994 1.00 97.12 295 SER A CA 1
ATOM 2344 C C . SER A 1 295 ? 19.309 3.735 -3.956 1.00 97.12 295 SER A C 1
ATOM 2346 O O . SER A 1 295 ? 19.513 3.924 -2.754 1.00 97.12 295 SER A O 1
ATOM 2348 N N . VAL A 1 296 ? 18.648 2.658 -4.388 1.00 97.19 296 VAL A N 1
ATOM 2349 C CA . VAL A 1 296 ? 18.124 1.636 -3.468 1.00 97.19 296 VAL A CA 1
ATOM 2350 C C . VAL A 1 296 ? 19.255 0.839 -2.810 1.00 97.19 296 VAL A C 1
ATOM 2352 O O . VAL A 1 296 ? 19.243 0.648 -1.595 1.00 97.19 296 VAL A O 1
ATOM 2355 N N . ALA A 1 297 ? 20.273 0.425 -3.566 1.00 96.50 297 ALA A N 1
ATOM 2356 C CA . ALA A 1 297 ? 21.415 -0.336 -3.054 1.00 96.50 297 ALA A CA 1
ATOM 2357 C C . ALA A 1 297 ? 22.236 0.437 -2.003 1.00 96.50 297 ALA A C 1
ATOM 2359 O O . ALA A 1 297 ? 22.881 -0.172 -1.144 1.00 96.50 297 ALA A O 1
ATOM 2360 N N . SER A 1 298 ? 22.197 1.771 -2.040 1.00 95.12 298 SER A N 1
ATOM 2361 C CA . SER A 1 298 ? 22.861 2.636 -1.060 1.00 95.12 298 SER A CA 1
ATOM 2362 C C . SER A 1 298 ? 22.159 2.692 0.308 1.00 95.12 298 SER A C 1
ATOM 2364 O O . SER A 1 298 ? 22.765 3.129 1.285 1.00 95.12 298 SER A O 1
ATOM 2366 N N . ASN A 1 299 ? 20.906 2.227 0.411 1.00 92.31 299 ASN A N 1
ATOM 2367 C CA . ASN A 1 299 ? 20.129 2.273 1.650 1.00 92.31 299 ASN A CA 1
ATOM 2368 C C . ASN A 1 299 ? 20.421 1.069 2.560 1.00 92.31 299 ASN A C 1
ATOM 2370 O O . ASN A 1 299 ? 19.854 -0.019 2.410 1.00 92.31 299 ASN A O 1
ATOM 2374 N N . ASP A 1 300 ? 21.300 1.278 3.541 1.00 86.12 300 ASP A N 1
ATOM 2375 C CA . ASP A 1 300 ? 21.670 0.274 4.540 1.00 86.12 300 ASP A CA 1
ATOM 2376 C C . ASP A 1 300 ? 20.493 -0.165 5.426 1.00 86.12 300 ASP A C 1
ATOM 2378 O O . ASP A 1 300 ? 19.664 0.636 5.849 1.00 86.12 300 ASP A O 1
ATOM 2382 N N . GLY A 1 301 ? 20.446 -1.462 5.748 1.00 84.19 301 GLY A N 1
ATOM 2383 C CA . GLY A 1 301 ? 19.442 -2.039 6.651 1.00 84.19 301 GLY A CA 1
ATOM 2384 C C . GLY A 1 301 ? 18.091 -2.374 6.007 1.00 84.19 301 GLY A C 1
ATOM 2385 O O . GLY A 1 301 ? 17.226 -2.908 6.697 1.00 84.19 301 GLY A O 1
ATOM 2386 N N . SER A 1 302 ? 17.919 -2.117 4.707 1.00 87.62 302 SER A N 1
ATOM 2387 C CA . SER A 1 302 ? 16.734 -2.519 3.940 1.00 87.62 302 SER A CA 1
ATOM 2388 C C . SER A 1 302 ? 16.889 -3.920 3.335 1.00 87.62 302 SER A C 1
ATOM 2390 O O . SER A 1 302 ? 17.999 -4.370 3.033 1.00 87.62 302 SER A O 1
ATOM 2392 N N . THR A 1 303 ? 15.773 -4.624 3.137 1.00 89.12 303 THR A N 1
ATOM 2393 C CA . THR A 1 303 ? 15.779 -5.911 2.417 1.00 89.12 303 THR A CA 1
ATOM 2394 C C . THR A 1 303 ? 15.986 -5.716 0.914 1.00 89.12 303 THR A C 1
ATOM 2396 O O . THR A 1 303 ? 16.632 -6.525 0.248 1.00 89.12 303 THR A O 1
ATOM 2399 N N . GLU A 1 304 ? 15.511 -4.580 0.418 1.00 94.56 304 GLU A N 1
ATOM 2400 C CA . GLU A 1 304 ? 15.545 -4.088 -0.951 1.00 94.56 304 GLU A CA 1
ATOM 2401 C C . GLU A 1 304 ? 16.977 -3.886 -1.443 1.00 94.56 304 GLU A C 1
ATOM 2403 O O . GLU A 1 304 ? 17.251 -4.099 -2.619 1.00 94.56 304 GLU A O 1
ATOM 2408 N N . LYS A 1 305 ? 17.918 -3.549 -0.552 1.00 95.00 305 LYS A N 1
ATOM 2409 C CA . LYS A 1 305 ? 19.332 -3.364 -0.897 1.00 95.00 305 LYS A CA 1
ATOM 2410 C C . LYS A 1 305 ? 19.928 -4.568 -1.624 1.00 95.00 305 LYS A C 1
ATOM 2412 O O . LYS A 1 305 ? 20.547 -4.410 -2.672 1.00 95.00 305 LYS A O 1
ATOM 2417 N N . LEU A 1 306 ? 19.771 -5.771 -1.065 1.00 94.19 306 LEU A N 1
ATOM 2418 C CA . LEU A 1 306 ? 20.370 -6.981 -1.642 1.00 94.19 306 LEU A CA 1
ATOM 2419 C C . LEU A 1 306 ? 19.758 -7.318 -3.001 1.00 94.19 306 LEU A C 1
ATOM 2421 O O . LEU A 1 306 ? 20.453 -7.807 -3.891 1.00 94.19 306 LEU A O 1
ATOM 2425 N N . GLU A 1 307 ? 18.461 -7.063 -3.145 1.00 95.62 307 GLU A N 1
ATOM 2426 C CA . GLU A 1 307 ? 17.749 -7.221 -4.404 1.00 95.62 307 GLU A CA 1
ATOM 2427 C C . GLU A 1 307 ? 18.252 -6.214 -5.446 1.00 95.62 307 GLU A C 1
ATOM 2429 O O . GLU A 1 307 ? 18.653 -6.624 -6.535 1.00 95.62 307 GLU A O 1
ATOM 2434 N N . ALA A 1 308 ? 18.333 -4.931 -5.083 1.00 97.19 308 ALA A N 1
ATOM 2435 C CA . ALA A 1 308 ? 18.825 -3.857 -5.939 1.00 97.19 308 ALA A CA 1
ATOM 2436 C C . ALA A 1 308 ? 20.251 -4.116 -6.432 1.00 97.19 308 ALA A C 1
ATOM 2438 O O . ALA A 1 308 ? 20.508 -4.024 -7.626 1.00 97.19 308 ALA A O 1
ATOM 2439 N N . SER A 1 309 ? 21.173 -4.490 -5.535 1.00 96.56 309 SER A N 1
ATOM 2440 C CA . SER A 1 309 ? 22.567 -4.758 -5.907 1.00 96.56 309 SER A CA 1
ATOM 2441 C C . SER A 1 309 ? 22.685 -5.902 -6.912 1.00 96.56 309 SER A C 1
ATOM 2443 O O . SER A 1 309 ? 23.413 -5.787 -7.892 1.00 96.56 309 SER A O 1
ATOM 2445 N N . ARG A 1 310 ? 21.941 -6.996 -6.710 1.00 96.38 310 ARG A N 1
ATOM 2446 C CA . ARG A 1 310 ? 21.982 -8.149 -7.622 1.00 96.38 310 ARG A CA 1
ATOM 2447 C C . ARG A 1 310 ? 21.365 -7.836 -8.979 1.00 96.38 310 ARG A C 1
ATOM 2449 O O . ARG A 1 310 ? 21.908 -8.253 -9.998 1.00 96.38 310 ARG A O 1
ATOM 2456 N N . ARG A 1 311 ? 20.239 -7.117 -8.994 1.00 97.31 311 ARG A N 1
ATOM 2457 C CA . ARG A 1 311 ? 19.600 -6.681 -10.242 1.00 97.31 311 ARG A CA 1
ATOM 2458 C C . ARG A 1 311 ? 20.496 -5.703 -10.999 1.00 97.31 311 ARG A C 1
ATOM 2460 O O . ARG A 1 311 ? 20.686 -5.887 -12.192 1.00 97.31 311 ARG A O 1
ATOM 2467 N N . LEU A 1 312 ? 21.144 -4.765 -10.305 1.00 97.88 312 LEU A N 1
ATOM 2468 C CA . LEU A 1 312 ? 22.125 -3.856 -10.901 1.00 97.88 312 LEU A CA 1
ATOM 2469 C C . LEU A 1 312 ? 23.292 -4.607 -11.545 1.00 97.88 312 LEU A C 1
ATOM 2471 O O . LEU A 1 312 ? 23.636 -4.331 -12.687 1.00 97.88 312 LEU A O 1
ATOM 2475 N N . GLU A 1 313 ? 23.895 -5.566 -10.840 1.00 97.81 313 GLU A N 1
ATOM 2476 C CA . GLU A 1 313 ? 24.995 -6.372 -11.384 1.00 97.81 313 GLU A CA 1
ATOM 2477 C C . GLU A 1 313 ? 24.576 -7.132 -12.650 1.00 97.81 313 GLU A C 1
ATOM 2479 O O . GLU A 1 313 ? 25.300 -7.121 -13.648 1.00 97.81 313 GLU A O 1
ATOM 2484 N N . ALA A 1 314 ? 23.397 -7.762 -12.629 1.00 97.88 314 ALA A N 1
ATOM 2485 C CA . ALA A 1 314 ? 22.850 -8.456 -13.791 1.00 97.88 314 ALA A CA 1
ATOM 2486 C C . ALA A 1 314 ? 22.587 -7.491 -14.958 1.00 97.88 314 ALA A C 1
ATOM 2488 O O . ALA A 1 314 ? 22.957 -7.782 -16.096 1.00 97.88 314 ALA A O 1
ATOM 2489 N N . PHE A 1 315 ? 22.013 -6.324 -14.666 1.00 98.06 315 PHE A N 1
ATOM 2490 C CA . PHE A 1 315 ? 21.692 -5.314 -15.665 1.00 98.06 315 PHE A CA 1
ATOM 2491 C C . PHE A 1 315 ? 22.950 -4.704 -16.299 1.00 98.06 315 PHE A C 1
ATOM 2493 O O . PHE A 1 315 ? 23.034 -4.589 -17.518 1.00 98.06 315 PHE A O 1
ATOM 2500 N N . LEU A 1 316 ? 23.985 -4.405 -15.509 1.00 97.75 316 LEU A N 1
ATOM 2501 C CA . LEU A 1 316 ? 25.273 -3.931 -16.027 1.00 97.75 316 LEU A CA 1
ATOM 2502 C C . LEU A 1 316 ? 25.986 -4.993 -16.876 1.00 97.75 316 LEU A C 1
ATOM 2504 O O . LEU A 1 316 ? 26.644 -4.668 -17.862 1.00 97.75 316 LEU A O 1
ATOM 2508 N N . ALA A 1 317 ? 25.861 -6.277 -16.534 1.00 97.62 317 ALA A N 1
ATOM 2509 C CA . ALA A 1 317 ? 26.383 -7.342 -17.386 1.00 97.62 317 ALA A CA 1
ATOM 2510 C C . ALA A 1 317 ? 25.654 -7.391 -18.741 1.00 97.62 317 ALA A C 1
ATOM 2512 O O . ALA A 1 317 ? 26.298 -7.576 -19.775 1.00 97.62 317 ALA A O 1
ATOM 2513 N N . PHE A 1 318 ? 24.333 -7.189 -18.745 1.00 97.38 318 PHE A N 1
ATOM 2514 C CA . PHE A 1 318 ? 23.538 -7.076 -19.966 1.00 97.38 318 PHE A CA 1
ATOM 2515 C C . PHE A 1 318 ? 23.979 -5.886 -20.834 1.00 97.38 318 PHE A C 1
ATOM 2517 O O . PHE A 1 318 ? 24.233 -6.074 -22.026 1.00 97.38 318 PHE A O 1
ATOM 2524 N N . THR A 1 319 ? 24.173 -4.693 -20.262 1.00 96.62 319 THR A N 1
ATOM 2525 C CA . THR A 1 319 ? 24.607 -3.515 -21.039 1.00 96.62 319 THR A CA 1
ATOM 2526 C C . THR A 1 319 ? 25.992 -3.703 -21.665 1.00 96.62 319 THR A C 1
ATOM 2528 O O . THR A 1 319 ? 26.195 -3.330 -22.819 1.00 96.62 319 THR A O 1
ATOM 2531 N N . LEU A 1 320 ? 26.922 -4.374 -20.974 1.00 95.25 320 LEU A N 1
ATOM 2532 C CA . LEU A 1 320 ? 28.236 -4.722 -21.531 1.00 95.25 320 LEU A CA 1
ATOM 2533 C C . LEU A 1 320 ? 28.145 -5.679 -22.729 1.00 95.25 320 LEU A C 1
ATOM 2535 O O . LEU A 1 320 ? 28.943 -5.573 -23.662 1.00 95.25 320 LEU A O 1
ATOM 2539 N N . VAL A 1 321 ? 27.196 -6.622 -22.714 1.00 94.38 321 VAL A N 1
ATOM 2540 C CA . VAL A 1 321 ? 26.945 -7.518 -23.855 1.00 94.38 321 VAL A CA 1
ATOM 2541 C C . VAL A 1 321 ? 26.419 -6.724 -25.046 1.00 94.38 321 VAL A C 1
ATOM 2543 O O . VAL A 1 321 ? 26.938 -6.886 -26.149 1.00 94.38 321 VAL A O 1
ATOM 2546 N N . VAL A 1 322 ? 25.456 -5.830 -24.812 1.00 93.25 322 VAL A N 1
ATOM 2547 C CA . VAL A 1 322 ? 24.911 -4.942 -25.847 1.00 93.25 322 VAL A CA 1
ATOM 2548 C C . VAL A 1 322 ? 26.019 -4.092 -26.464 1.00 93.25 322 VAL A C 1
ATOM 2550 O O . VAL A 1 322 ? 26.161 -4.066 -27.684 1.00 93.25 322 VAL A O 1
ATOM 2553 N N . ASP A 1 323 ? 26.858 -3.456 -25.645 1.00 91.19 323 ASP A N 1
ATOM 2554 C CA . ASP A 1 323 ? 27.968 -2.642 -26.140 1.00 91.19 323 ASP A CA 1
ATOM 2555 C C . ASP A 1 323 ? 28.993 -3.461 -26.922 1.00 91.19 323 ASP A C 1
ATOM 2557 O O . ASP A 1 323 ? 29.428 -3.033 -27.990 1.00 91.19 323 ASP A O 1
ATOM 2561 N N . ARG A 1 324 ? 29.347 -4.665 -26.460 1.00 92.06 324 ARG A N 1
ATOM 2562 C CA . ARG A 1 324 ? 30.219 -5.561 -27.229 1.00 92.06 324 ARG A CA 1
ATOM 2563 C C . ARG A 1 324 ? 29.624 -5.845 -28.608 1.00 92.06 324 ARG A C 1
ATOM 2565 O O . ARG A 1 324 ? 30.324 -5.711 -29.612 1.00 92.06 324 ARG A O 1
ATOM 2572 N N . ASP A 1 325 ? 28.355 -6.226 -28.667 1.00 89.88 325 ASP A N 1
ATOM 2573 C CA . ASP A 1 325 ? 27.709 -6.646 -29.909 1.00 89.88 325 ASP A CA 1
ATOM 2574 C C . ASP A 1 325 ? 27.569 -5.477 -30.907 1.00 89.88 325 ASP A C 1
ATOM 2576 O O . ASP A 1 325 ? 27.648 -5.694 -32.112 1.00 89.88 325 ASP A O 1
ATOM 2580 N N . ARG A 1 326 ? 27.497 -4.225 -30.432 1.00 86.38 326 ARG A N 1
ATOM 2581 C CA . ARG A 1 326 ? 27.526 -3.018 -31.287 1.00 86.38 326 ARG A CA 1
ATOM 2582 C C . ARG A 1 326 ? 28.854 -2.793 -32.012 1.00 86.38 326 ARG A C 1
ATOM 2584 O O . ARG A 1 326 ? 28.873 -2.164 -33.067 1.00 86.38 326 ARG A O 1
ATOM 2591 N N . PHE A 1 327 ? 29.968 -3.241 -31.432 1.00 82.19 327 PHE A N 1
ATOM 2592 C CA . PHE A 1 327 ? 31.319 -2.945 -31.930 1.00 82.19 327 PHE A CA 1
ATOM 2593 C C . PHE A 1 327 ? 32.059 -4.163 -32.497 1.00 82.19 327 PHE A C 1
ATOM 2595 O O . PHE A 1 327 ? 33.187 -4.018 -32.973 1.00 82.19 327 PHE A O 1
ATOM 2602 N N . THR A 1 328 ? 31.455 -5.351 -32.462 1.00 71.44 328 THR A N 1
ATOM 2603 C CA . THR A 1 328 ? 32.074 -6.575 -32.985 1.00 71.44 328 THR A CA 1
ATOM 2604 C C . THR A 1 328 ? 31.641 -6.789 -34.439 1.00 71.44 328 THR A C 1
ATOM 2606 O O . THR A 1 328 ? 30.522 -7.229 -34.690 1.00 71.44 328 THR A O 1
ATOM 2609 N N . PHE A 1 329 ? 32.532 -6.463 -35.383 1.00 55.59 329 PHE A N 1
ATOM 2610 C CA . PHE A 1 329 ? 32.406 -6.743 -36.821 1.00 55.59 329 PHE A CA 1
ATOM 2611 C C . PHE A 1 329 ? 33.365 -7.846 -37.265 1.00 55.59 329 PHE A C 1
ATOM 2613 O O . PHE A 1 329 ? 34.528 -7.836 -36.793 1.00 55.59 329 PHE A O 1
#

Sequence (329 aa):
MSPACLRAGVVWLTLALTGVLGCATHQQKKLEAHYGPSESILEVVATLRRHVPDDTYRFPPATDFTGRNVYLSALLRLESIERIHADALRTGYMSGVIAFSKGRALERIRGYDVAAMQYREAARLDEELAAEALRSAKVCDGLAEARQIGLQPVDPLDPDPEPLLLPAVIDADWVVTVMDQRTALLSYLLEENRDNHYEAVIREEIERGEEIRASWFEQHRYDLPNGQVRSISELQRVVSRNAASKEYLRHMLRLAELYDILAHEYVEAVPPVSLDFDPARFQDLVDPAVHLYESVASNDGSTEKLEASRRLEAFLAFTLVVDRDRFTF

Radius of gyration: 30.63 Å; chains: 1; bounding box: 57×67×116 Å

Foldseek 3Di:
DDPPPVVVVVVVVVVVVVVVVVVVVVVVVVVCLLCVLVVLLVVLLVLLVVQLLPLCFQDPADADPVRHRSLVVSLVSLVVSCVVCVVSCVVLVCQLVSLQSNLSSCLVVLVLQSSLVSLCVSLVSDVVSNVVSNVSSVLSVLSVVLQLFADDDWDPPDPDTDDRPDPPDDDLVNRVVRLVVSLVSLVVSLVVQPPHSCNSSSVVSNLVSLVRSLVVLLVCLPVDDNSLVVSLVSLVVSLVVSVSGNCNLVSLLVSLVSLLVVLVVLCVVAPLLDPPDDPVVSVVSLVSSLVSLVVSLPDPPDPSNVVSVVVNVVSVVVVVVSVCSNPPD

Secondary structure (DSSP, 8-state):
--TTHHHHHHHHHHHHHHHHHHHHHHHHHHHHHHHHHHHHHHHHHHHHHHHTT--TTTSPPPB-TTS-BHHHHHHHHHHHHHHHTHHHHTT-TTHHHHHHHHHHHHHHTT-HHHHHHHHHHHHHH-HHHHHHHHHHHHHHHHHHHHHHSS-----TT-SS-------S---HHHHHHHHHHHHHHHHHHHHHTTTSTHHHHHHHHHHHHHHHHHHHHHHTTTTSTTHHHHHHHHHHHHHHHTTTSTTHHHHHHHHHHHHHHHHHHHHHHS-TTSTT--HHHHHHHHHHHHHHHHHHHT-TT-SHHHHHHHHHHHHHHHHHHHHHHHH--